Protein AF-A0A3P7L739-F1 (afdb_monomer_lite)

Sequence (231 aa):
MQDAFSRNSDFDLDIDDKRHQSLTSMSTCLLLKYFLQVPTDMKQISVFGCGAMGTNIANLLAENVARLDDYKKTILWFVRDEECFGERLIDVINGNRENPKYAPNVHLKDNIEANGDAAAVASASDVIFFVYATRHGLLMTETTETVPDQVIRLVSEEILRVTKSPCVVVSGGVNAKGLANGDFAEATIGCPNPERAEEAKLLLQVKYPTTSSHSATVTALSYFSTPVVGL

pLDDT: mean 74.1, std 24.88, range [26.53, 98.62]

Structure (mmCIF, N/CA/C/O backbone):
data_AF-A0A3P7L739-F1
#
_entry.id   AF-A0A3P7L739-F1
#
loop_
_atom_site.group_PDB
_atom_site.id
_atom_site.type_symbol
_atom_site.label_atom_id
_atom_site.label_alt_id
_atom_site.label_comp_id
_atom_site.label_asym_id
_atom_site.label_entity_id
_atom_site.label_seq_id
_atom_site.pdbx_PDB_ins_code
_atom_site.Cartn_x
_atom_site.Cartn_y
_atom_site.Cartn_z
_atom_site.occupancy
_atom_site.B_iso_or_equiv
_atom_site.auth_seq_id
_atom_site.auth_comp_id
_atom_site.auth_asym_id
_atom_site.auth_atom_id
_atom_site.pdbx_PDB_model_num
ATOM 1 N N . MET A 1 1 ? -11.266 -81.520 -23.775 1.00 33.59 1 MET A N 1
ATOM 2 C CA . MET A 1 1 ? -11.335 -82.100 -22.420 1.00 33.59 1 MET A CA 1
ATOM 3 C C . MET A 1 1 ? -11.599 -80.911 -21.500 1.00 33.59 1 MET A C 1
ATOM 5 O O . MET A 1 1 ? -10.685 -80.122 -21.327 1.00 33.59 1 MET A O 1
ATOM 9 N N . GLN A 1 2 ? -12.873 -80.493 -21.405 1.00 27.20 2 GLN A N 1
ATOM 10 C CA . GLN A 1 2 ? -13.786 -80.799 -20.273 1.00 27.20 2 GLN A CA 1
ATOM 11 C C . GLN A 1 2 ? -13.283 -80.093 -18.999 1.00 27.20 2 GLN A C 1
ATOM 13 O O . GLN A 1 2 ? -12.127 -80.290 -18.656 1.00 27.20 2 GLN A O 1
ATOM 18 N N . ASP A 1 3 ? -13.980 -79.233 -18.257 1.00 28.59 3 ASP A N 1
ATOM 19 C CA . ASP A 1 3 ? -15.385 -78.827 -18.080 1.00 28.59 3 ASP A CA 1
ATOM 20 C C . ASP A 1 3 ? -15.324 -77.435 -17.382 1.00 28.59 3 ASP A C 1
ATOM 22 O O . ASP A 1 3 ? -14.366 -77.164 -16.663 1.00 28.59 3 ASP A O 1
ATOM 26 N N . ALA A 1 4 ? -16.151 -76.412 -17.619 1.00 30.89 4 ALA A N 1
ATOM 27 C CA . ALA A 1 4 ? -17.604 -76.296 -17.463 1.00 30.89 4 ALA A CA 1
ATOM 28 C C . ALA A 1 4 ? -18.125 -76.572 -16.034 1.00 30.89 4 ALA A C 1
ATOM 30 O O . ALA A 1 4 ? -18.540 -77.681 -15.752 1.00 30.89 4 ALA A O 1
ATOM 31 N N . PHE A 1 5 ? -18.198 -75.543 -15.176 1.00 29.17 5 PHE A N 1
ATOM 32 C CA . PHE A 1 5 ? -19.238 -75.372 -14.136 1.00 29.17 5 PHE A CA 1
ATOM 33 C C . PHE A 1 5 ? -19.365 -73.855 -13.848 1.00 29.17 5 PHE A C 1
ATOM 35 O O . PHE A 1 5 ? -18.473 -73.267 -13.254 1.00 29.17 5 PHE A O 1
ATOM 42 N N . SER A 1 6 ? -20.298 -73.142 -14.499 1.00 32.09 6 SER A N 1
ATOM 43 C CA . SER A 1 6 ? -21.680 -72.843 -14.042 1.00 32.09 6 SER A CA 1
ATOM 44 C C . SER A 1 6 ? -21.708 -71.769 -12.930 1.00 32.09 6 SER A C 1
ATOM 46 O O . SER A 1 6 ? -20.970 -71.922 -11.967 1.00 32.09 6 SER A O 1
ATOM 48 N N . ARG A 1 7 ? -22.525 -70.705 -12.905 1.00 32.00 7 ARG A N 1
ATOM 49 C CA . ARG A 1 7 ? -23.845 -70.352 -13.488 1.00 32.00 7 ARG A CA 1
ATOM 50 C C . ARG A 1 7 ? -23.902 -68.806 -13.541 1.00 32.00 7 ARG A C 1
ATOM 52 O O . ARG A 1 7 ? -23.380 -68.185 -12.623 1.00 32.00 7 ARG A O 1
ATOM 59 N N . ASN A 1 8 ? -24.306 -68.129 -14.618 1.00 30.91 8 ASN A N 1
ATOM 60 C CA . ASN A 1 8 ? -25.649 -67.939 -15.203 1.00 30.91 8 ASN A CA 1
ATOM 61 C C . ASN A 1 8 ? -26.732 -67.405 -14.252 1.00 30.91 8 ASN A C 1
ATOM 63 O O . ASN A 1 8 ? -27.186 -68.134 -13.373 1.00 30.91 8 ASN A O 1
ATOM 67 N N . SER A 1 9 ? -27.189 -66.181 -14.539 1.00 31.30 9 SER A N 1
ATOM 68 C CA . SER A 1 9 ? -28.581 -65.860 -14.921 1.00 31.30 9 SER A CA 1
ATOM 69 C C . SER A 1 9 ? -28.608 -64.391 -15.395 1.00 31.30 9 SER A C 1
ATOM 71 O O . SER A 1 9 ? -28.403 -63.485 -14.592 1.00 31.30 9 SER A O 1
ATOM 73 N N . ASP A 1 10 ? -28.523 -64.142 -16.700 1.00 32.34 10 ASP A N 1
ATOM 74 C CA . ASP A 1 10 ? -29.669 -63.938 -17.606 1.00 32.34 10 ASP A CA 1
ATOM 75 C C . ASP A 1 10 ? -30.476 -62.672 -17.282 1.00 32.34 10 ASP A C 1
ATOM 77 O O . ASP A 1 10 ? -31.212 -62.639 -16.301 1.00 32.34 10 ASP A O 1
ATOM 81 N N . PHE A 1 11 ? -30.384 -61.662 -18.151 1.00 29.75 11 PHE A N 1
ATOM 82 C CA . PHE A 1 11 ? -31.565 -61.156 -18.852 1.00 29.75 11 PHE A CA 1
ATOM 83 C C . PHE A 1 11 ? -31.135 -60.501 -20.170 1.00 29.75 11 PHE A C 1
ATOM 85 O O . PHE A 1 11 ? -30.259 -59.639 -20.211 1.00 29.75 11 PHE A O 1
ATOM 92 N N . ASP A 1 12 ? -31.738 -61.019 -21.228 1.00 31.47 12 ASP A N 1
ATOM 93 C CA . ASP A 1 12 ? -31.547 -60.697 -22.634 1.00 31.47 12 ASP A CA 1
ATOM 94 C C . ASP A 1 12 ? -32.344 -59.436 -23.029 1.00 31.47 12 ASP A C 1
ATOM 96 O O . ASP A 1 12 ? -33.140 -58.928 -22.235 1.00 31.47 12 ASP A O 1
ATOM 100 N N . LEU A 1 13 ? -32.205 -59.048 -24.301 1.00 26.53 13 LEU A N 1
ATOM 101 C CA . LEU A 1 13 ? -33.018 -58.108 -25.094 1.00 26.53 13 LEU A CA 1
ATOM 102 C C . LEU A 1 13 ? -32.411 -56.725 -25.390 1.00 26.53 13 LEU A C 1
ATOM 104 O O . LEU A 1 13 ? -32.597 -55.738 -24.684 1.00 26.53 13 LEU A O 1
ATOM 108 N N . ASP A 1 14 ? -31.706 -56.710 -26.519 1.00 30.86 14 ASP A N 1
ATOM 109 C CA . ASP A 1 14 ? -32.143 -56.079 -27.771 1.00 30.86 14 ASP A CA 1
ATOM 110 C C . ASP A 1 14 ? -32.449 -54.567 -27.851 1.00 30.86 14 ASP A C 1
ATOM 112 O O . ASP A 1 14 ? -33.330 -54.014 -27.199 1.00 30.86 14 ASP A O 1
ATOM 116 N N . ILE A 1 15 ? -31.812 -54.008 -28.888 1.00 32.66 15 ILE A N 1
ATOM 117 C CA . ILE A 1 15 ? -32.371 -53.088 -29.888 1.00 32.66 15 ILE A CA 1
ATOM 118 C C . ILE A 1 15 ? -32.283 -51.564 -29.633 1.00 32.66 15 ILE A C 1
ATOM 120 O O . ILE A 1 15 ? -32.955 -50.954 -28.808 1.00 32.66 15 ILE A O 1
ATOM 124 N N . ASP A 1 16 ? -31.450 -50.995 -30.509 1.00 35.44 16 ASP A N 1
ATOM 125 C CA . ASP A 1 16 ? -31.581 -49.756 -31.282 1.00 35.44 16 ASP A CA 1
ATOM 126 C C . ASP A 1 16 ? -31.231 -48.355 -30.742 1.00 35.44 16 ASP A C 1
ATOM 128 O O . ASP A 1 16 ? -31.783 -47.794 -29.799 1.00 35.44 16 ASP A O 1
ATOM 132 N N . ASP A 1 17 ? -30.327 -47.756 -31.530 1.00 44.62 17 ASP A N 1
ATOM 133 C CA . ASP A 1 17 ? -30.515 -46.461 -32.191 1.00 44.62 17 ASP A CA 1
ATOM 134 C C . ASP A 1 17 ? -30.535 -45.186 -31.337 1.00 44.62 17 ASP A C 1
ATOM 136 O O . ASP A 1 17 ? -31.461 -44.393 -31.441 1.00 44.62 17 ASP A O 1
ATOM 140 N N . LYS A 1 18 ? -29.488 -44.926 -30.524 1.00 36.31 18 LYS A N 1
ATOM 141 C CA . LYS A 1 18 ? -29.230 -43.581 -29.928 1.00 36.31 18 LYS A CA 1
ATOM 142 C C . LYS A 1 18 ? -27.756 -43.202 -29.670 1.00 36.31 18 LYS A C 1
ATOM 144 O O . LYS A 1 18 ? -27.480 -42.399 -28.781 1.00 36.31 18 LYS A O 1
ATOM 149 N N . ARG A 1 19 ? -26.763 -43.733 -30.400 1.00 37.47 19 ARG A N 1
ATOM 150 C CA . ARG A 1 19 ? -25.323 -43.470 -30.101 1.00 37.47 19 ARG A CA 1
ATOM 151 C C . ARG A 1 19 ? -24.543 -42.639 -31.128 1.00 37.47 19 ARG A C 1
ATOM 153 O O . ARG A 1 19 ? -23.316 -42.692 -31.137 1.00 37.47 19 ARG A O 1
ATOM 160 N N . HIS A 1 20 ? -25.206 -41.842 -31.965 1.00 42.81 20 HIS A N 1
ATOM 161 C CA . HIS A 1 20 ? -24.511 -40.946 -32.911 1.00 42.81 20 HIS A CA 1
ATOM 162 C C . HIS A 1 20 ? -24.779 -39.443 -32.733 1.00 42.81 20 HIS A C 1
ATOM 164 O O . HIS A 1 20 ? -24.317 -38.647 -33.542 1.00 42.81 20 HIS A O 1
ATOM 170 N N . GLN A 1 21 ? -25.417 -39.021 -31.633 1.00 44.03 21 GLN A N 1
ATOM 171 C CA . GLN A 1 21 ? -25.595 -37.592 -31.311 1.00 44.03 21 GLN A CA 1
ATOM 172 C C . GLN A 1 21 ? -24.917 -37.110 -30.013 1.00 44.03 21 GLN A C 1
ATOM 174 O O . GLN A 1 21 ? -24.981 -35.923 -29.714 1.00 44.03 21 GLN A O 1
ATOM 179 N N . SER A 1 22 ? -24.211 -37.963 -29.257 1.00 44.09 22 SER A N 1
ATOM 180 C CA . SER A 1 22 ? -23.574 -37.552 -27.985 1.00 44.09 22 SER A CA 1
ATOM 181 C C . SER A 1 22 ? -22.052 -37.353 -28.035 1.00 44.09 22 SER A C 1
ATOM 183 O O . SER A 1 22 ? -21.479 -36.809 -27.091 1.00 44.09 22 SER A O 1
ATOM 185 N N . LEU A 1 23 ? -21.377 -37.733 -29.125 1.00 42.38 23 LEU A N 1
ATOM 186 C CA . LEU A 1 23 ? -19.910 -37.655 -29.211 1.00 42.38 23 LEU A CA 1
ATOM 187 C C . LEU A 1 23 ? -19.388 -36.265 -29.611 1.00 42.38 23 LEU A C 1
ATOM 189 O O . LEU A 1 23 ? -18.308 -35.877 -29.176 1.00 42.38 23 LEU A O 1
ATOM 193 N N . THR A 1 24 ? -20.159 -35.461 -30.348 1.00 40.16 24 THR A N 1
ATOM 194 C CA . THR A 1 24 ? -19.743 -34.095 -30.720 1.00 40.16 24 THR A CA 1
ATOM 195 C C . THR A 1 24 ? -19.827 -33.115 -29.550 1.00 40.16 24 THR A C 1
ATOM 197 O O . THR A 1 24 ? -18.945 -32.269 -29.418 1.00 40.16 24 THR A O 1
ATOM 200 N N . SER A 1 25 ? -20.825 -33.263 -28.669 1.00 49.19 25 SER A N 1
ATOM 201 C CA . SER A 1 25 ? -21.018 -32.418 -27.478 1.00 49.19 25 SER A CA 1
ATOM 202 C C . SER A 1 25 ? -19.950 -32.665 -26.406 1.00 49.19 25 SER A C 1
ATOM 204 O O . SER A 1 25 ? -19.405 -31.718 -25.840 1.00 49.19 25 SER A O 1
ATOM 206 N N . MET A 1 26 ? -19.578 -33.928 -26.178 1.00 48.78 26 MET A N 1
ATOM 207 C CA . MET A 1 26 ? -18.527 -34.282 -25.220 1.00 48.78 26 MET A CA 1
ATOM 208 C C . MET A 1 26 ? -17.138 -33.827 -25.685 1.00 48.78 26 MET A C 1
ATOM 210 O O . MET A 1 26 ? -16.377 -33.314 -24.870 1.00 48.78 26 MET A O 1
ATOM 214 N N . SER A 1 27 ? -16.816 -33.936 -26.981 1.00 46.62 27 SER A N 1
ATOM 215 C CA . SER A 1 27 ? -15.523 -33.488 -27.522 1.00 46.62 27 SER A CA 1
ATOM 216 C C . SER A 1 27 ? -15.361 -31.965 -27.526 1.00 46.62 27 SER A C 1
ATOM 218 O O . SER A 1 27 ? -14.278 -31.481 -27.203 1.00 46.62 27 SER A O 1
ATOM 220 N N . THR A 1 28 ? -16.418 -31.192 -27.814 1.00 44.34 28 THR A N 1
ATOM 221 C CA . THR A 1 28 ? -16.365 -29.720 -27.678 1.00 44.34 28 THR A CA 1
ATOM 222 C C . THR A 1 28 ? -16.315 -29.278 -26.216 1.00 44.34 28 THR A C 1
ATOM 224 O O . THR A 1 28 ? -15.583 -28.345 -25.896 1.00 44.34 28 THR A O 1
ATOM 227 N N . CYS A 1 29 ? -17.013 -29.969 -25.308 1.00 46.47 29 CYS A N 1
ATOM 228 C CA . CYS A 1 29 ? -16.960 -29.674 -23.873 1.00 46.47 29 CYS A CA 1
ATOM 229 C C . CYS A 1 29 ? -15.590 -30.018 -23.251 1.00 46.47 29 CYS A C 1
ATOM 231 O O . CYS A 1 29 ? -15.087 -29.261 -22.420 1.00 46.47 29 CYS A O 1
ATOM 233 N N . LEU A 1 30 ? -14.938 -31.105 -23.692 1.00 50.91 30 LEU A N 1
ATOM 234 C CA . LEU A 1 30 ? -13.565 -31.430 -23.284 1.00 50.91 30 LEU A CA 1
ATOM 235 C C . LEU A 1 30 ? -12.553 -30.397 -23.806 1.00 50.91 30 LEU A C 1
ATOM 237 O O . LEU A 1 30 ? -11.679 -29.976 -23.052 1.00 50.91 30 LEU A O 1
ATOM 241 N N . LEU A 1 31 ? -12.689 -29.958 -25.062 1.00 48.94 31 LEU A N 1
ATOM 242 C CA . LEU A 1 31 ? -11.825 -28.929 -25.657 1.00 48.94 31 LEU A CA 1
ATOM 243 C C . LEU A 1 31 ? -11.976 -27.563 -24.965 1.00 48.94 31 LEU A C 1
ATOM 245 O O . LEU A 1 31 ? -10.970 -26.893 -24.742 1.00 48.94 31 LEU A O 1
ATOM 249 N N . LEU A 1 32 ? -13.190 -27.177 -24.546 1.00 46.75 32 LEU A N 1
ATOM 250 C CA . LEU A 1 32 ? -13.402 -25.961 -23.747 1.00 46.75 32 LEU A CA 1
ATOM 251 C C . LEU A 1 32 ? -12.794 -26.060 -22.339 1.00 46.75 32 LEU A C 1
ATOM 253 O O . LEU A 1 32 ? -12.257 -25.076 -21.839 1.00 46.75 32 LEU A O 1
ATOM 257 N N . LYS A 1 33 ? -12.839 -27.241 -21.705 1.00 42.91 33 LYS A N 1
ATOM 258 C CA . LYS A 1 33 ? -12.227 -27.463 -20.382 1.00 42.91 33 LYS A CA 1
ATOM 259 C C . LYS A 1 33 ? -10.703 -27.336 -20.401 1.00 42.91 33 LYS A C 1
ATOM 261 O O . LYS A 1 33 ? -10.137 -26.842 -19.433 1.00 42.91 33 LYS A O 1
ATOM 266 N N . TYR A 1 34 ? -10.047 -27.757 -21.485 1.00 40.28 34 TYR A N 1
ATOM 267 C CA . TYR A 1 34 ? -8.586 -27.676 -21.616 1.00 40.28 34 TYR A CA 1
ATOM 268 C C . TYR A 1 34 ? -8.070 -26.259 -21.915 1.00 40.28 34 TYR A C 1
ATOM 270 O O . TYR A 1 34 ? -6.936 -25.950 -21.565 1.00 40.28 34 TYR A O 1
ATOM 278 N N . PHE A 1 35 ? -8.890 -25.381 -22.504 1.00 45.84 35 PHE A N 1
ATOM 279 C CA . PHE A 1 35 ? -8.521 -23.983 -22.782 1.00 45.84 35 PHE A CA 1
ATOM 280 C C . PHE A 1 35 ? -8.829 -23.002 -21.636 1.00 45.84 35 PHE A C 1
ATOM 282 O O . PHE A 1 35 ? -8.492 -21.826 -21.738 1.00 45.84 35 PHE A O 1
ATOM 289 N N . LEU A 1 36 ? -9.435 -23.470 -20.540 1.00 45.97 36 LEU A N 1
ATOM 290 C CA . LEU A 1 36 ? -9.806 -22.656 -19.377 1.00 45.97 36 LEU A CA 1
ATOM 291 C C . LEU A 1 36 ? -9.231 -23.214 -18.068 1.00 45.97 36 LEU A C 1
ATOM 293 O O . LEU A 1 36 ? -9.879 -23.142 -17.025 1.00 45.97 36 LEU A O 1
ATOM 297 N N . GLN A 1 37 ? -8.000 -23.729 -18.074 1.00 46.25 37 GLN A N 1
ATOM 298 C CA . GLN A 1 37 ? -7.214 -23.726 -16.835 1.00 46.25 37 GLN A CA 1
ATOM 299 C C . GLN A 1 37 ? -6.752 -22.290 -16.565 1.00 46.25 37 GLN A C 1
ATOM 301 O O . GLN A 1 37 ? -5.584 -21.943 -16.710 1.00 46.25 37 GLN A O 1
ATOM 306 N N . VAL A 1 38 ? -7.724 -21.439 -16.227 1.00 52.62 38 VAL A N 1
ATOM 307 C CA . VAL A 1 38 ? -7.479 -20.145 -15.596 1.00 52.62 38 VAL A CA 1
ATOM 308 C C . VAL A 1 38 ? -6.718 -20.455 -14.303 1.00 52.62 38 VAL A C 1
ATOM 310 O O . VAL A 1 38 ? -7.141 -21.372 -13.591 1.00 52.62 38 VAL A O 1
ATOM 313 N N . PRO A 1 39 ? -5.595 -19.778 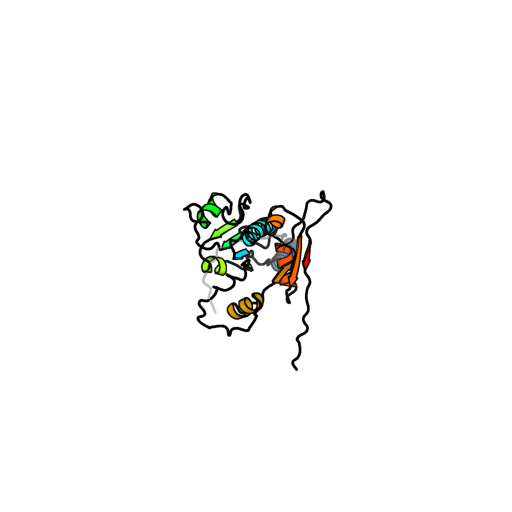-14.003 1.00 51.97 39 PRO A N 1
ATOM 314 C CA . PRO A 1 39 ? -4.926 -19.919 -12.716 1.00 51.97 39 PRO A CA 1
ATOM 315 C C . PRO A 1 39 ? -5.969 -19.780 -11.603 1.00 51.97 39 PRO A C 1
ATOM 317 O O . PRO A 1 39 ? -6.650 -18.764 -11.509 1.00 51.97 39 PRO A O 1
ATOM 320 N N . THR A 1 40 ? -6.169 -20.842 -10.827 1.00 56.53 40 THR A N 1
ATOM 321 C CA . THR A 1 40 ? -7.284 -20.951 -9.872 1.00 56.53 40 THR A CA 1
ATOM 322 C C . THR A 1 40 ? -7.092 -20.110 -8.614 1.00 56.53 40 THR A C 1
ATOM 324 O O . THR A 1 40 ? -8.050 -19.917 -7.869 1.00 56.53 40 THR A O 1
ATOM 327 N N . ASP A 1 41 ? -5.887 -19.585 -8.392 1.00 81.62 41 ASP A N 1
ATOM 328 C CA . ASP A 1 41 ? -5.567 -18.784 -7.219 1.00 81.62 41 ASP A CA 1
ATOM 329 C C . ASP A 1 41 ? -5.481 -17.303 -7.594 1.00 81.62 41 ASP A C 1
ATOM 331 O O . ASP A 1 41 ? -4.574 -16.858 -8.298 1.00 81.62 41 ASP A O 1
ATOM 335 N N . MET A 1 42 ? -6.463 -16.538 -7.115 1.00 93.31 42 MET A N 1
ATOM 336 C CA . MET A 1 42 ? -6.465 -15.080 -7.196 1.00 93.31 42 MET A CA 1
ATOM 337 C C . MET A 1 42 ? -5.263 -14.505 -6.439 1.00 93.31 42 MET A C 1
ATOM 339 O O . MET A 1 42 ? -5.026 -14.876 -5.284 1.00 93.31 42 MET A O 1
ATOM 343 N N . LYS A 1 43 ? -4.576 -13.530 -7.040 1.00 96.50 43 LYS A N 1
ATOM 344 C CA . LYS A 1 43 ? -3.413 -12.876 -6.431 1.00 96.50 43 LYS A CA 1
ATOM 345 C C . LYS A 1 43 ? -3.811 -12.033 -5.219 1.00 96.50 43 LYS A C 1
ATOM 347 O O . LYS A 1 43 ? -4.743 -11.229 -5.284 1.00 96.50 43 LYS A O 1
ATOM 352 N N . GLN A 1 44 ? -3.083 -12.173 -4.120 1.00 97.81 44 GLN A N 1
ATOM 353 C CA . GLN A 1 44 ? -3.202 -11.343 -2.928 1.00 97.81 44 GLN A CA 1
ATOM 354 C C . GLN A 1 44 ? -2.294 -10.114 -3.033 1.00 97.81 44 GLN A C 1
ATOM 356 O O . GLN A 1 44 ? -1.079 -10.230 -3.206 1.00 97.81 44 GLN A O 1
ATOM 361 N N . ILE A 1 45 ? -2.882 -8.931 -2.860 1.00 98.25 45 ILE A N 1
ATOM 362 C CA . ILE A 1 45 ? -2.149 -7.663 -2.794 1.00 98.25 45 ILE A CA 1
ATOM 363 C C . ILE A 1 45 ? -1.931 -7.267 -1.336 1.00 98.25 45 ILE A C 1
ATOM 365 O O . ILE A 1 45 ? -2.849 -7.391 -0.515 1.00 98.25 45 ILE A O 1
ATOM 369 N N . SER A 1 46 ? -0.753 -6.725 -1.031 1.00 98.38 46 SER A N 1
ATOM 370 C CA . SER A 1 46 ? -0.520 -6.027 0.227 1.00 98.38 46 SER A CA 1
ATOM 371 C C . SER A 1 46 ? 0.212 -4.701 0.093 1.00 98.38 46 SER A C 1
ATOM 373 O O . SER A 1 46 ? 0.894 -4.418 -0.894 1.00 98.38 46 SER A O 1
ATOM 375 N N . VAL A 1 47 ? 0.061 -3.874 1.126 1.00 98.12 47 VAL A N 1
ATOM 376 C CA . VAL A 1 47 ? 0.743 -2.589 1.274 1.00 98.12 47 VAL A CA 1
ATOM 377 C C . VAL A 1 47 ? 1.591 -2.614 2.534 1.00 98.12 47 VAL A C 1
ATOM 379 O O . VAL A 1 47 ? 1.124 -2.984 3.607 1.00 98.12 47 VAL A O 1
ATOM 382 N N . PHE A 1 48 ? 2.841 -2.185 2.408 1.00 95.19 48 PHE A N 1
ATOM 383 C CA . PHE A 1 48 ? 3.786 -2.026 3.503 1.00 95.19 48 PHE A CA 1
ATOM 384 C C . PHE A 1 48 ? 4.116 -0.546 3.649 1.00 95.19 48 PHE A C 1
ATOM 386 O O . PHE A 1 48 ? 4.815 0.030 2.816 1.00 95.19 48 PHE A O 1
ATOM 393 N N . GLY A 1 49 ? 3.605 0.069 4.713 1.00 91.38 49 GLY A N 1
ATOM 394 C CA . GLY A 1 49 ? 3.757 1.496 4.980 1.00 91.38 49 GLY A CA 1
ATOM 395 C C . GLY A 1 49 ? 2.434 2.125 5.399 1.00 91.38 49 GLY A C 1
ATOM 396 O O . GLY A 1 49 ? 1.465 2.117 4.648 1.00 91.38 49 GLY A O 1
ATOM 397 N N . CYS A 1 50 ? 2.396 2.697 6.602 1.00 93.25 50 CYS A N 1
ATOM 398 C CA . CYS A 1 50 ? 1.176 3.225 7.224 1.00 93.25 50 CYS A CA 1
ATOM 399 C C . CYS A 1 50 ? 1.090 4.760 7.259 1.00 93.25 50 CYS A C 1
ATOM 401 O O . CYS A 1 50 ? 0.234 5.321 7.936 1.00 93.25 50 CYS A O 1
ATOM 403 N N . GLY A 1 51 ? 1.979 5.453 6.538 1.00 94.38 51 GLY A N 1
ATOM 404 C CA . GLY A 1 51 ? 1.941 6.911 6.408 1.00 94.38 51 GLY A CA 1
ATOM 405 C C . GLY A 1 51 ? 0.809 7.404 5.497 1.00 94.38 51 GLY A C 1
ATOM 406 O O . GLY A 1 51 ? 0.026 6.617 4.962 1.00 94.38 51 GLY A O 1
ATOM 407 N N . ALA A 1 52 ? 0.766 8.717 5.255 1.00 94.56 52 ALA A N 1
ATOM 408 C CA . ALA A 1 52 ? -0.266 9.344 4.425 1.00 94.56 52 ALA A CA 1
ATOM 409 C C . ALA A 1 52 ? -0.329 8.732 3.012 1.00 94.56 52 ALA A C 1
ATOM 411 O O . ALA A 1 52 ? -1.401 8.393 2.522 1.00 94.56 52 ALA A O 1
ATOM 412 N N . MET A 1 53 ? 0.828 8.536 2.364 1.00 94.31 53 MET A N 1
ATOM 413 C CA . MET A 1 53 ? 0.891 7.898 1.041 1.00 94.31 53 MET A CA 1
ATOM 414 C C . MET A 1 53 ? 0.454 6.432 1.085 1.00 94.31 53 MET A C 1
ATOM 416 O O . MET A 1 53 ? -0.361 6.033 0.265 1.00 94.31 53 MET A O 1
ATOM 420 N N . GLY A 1 54 ? 0.954 5.643 2.042 1.00 95.44 54 GLY A N 1
ATOM 421 C CA . GLY A 1 54 ? 0.599 4.224 2.157 1.00 95.44 54 GLY A CA 1
ATOM 422 C C . GLY A 1 54 ? -0.896 4.009 2.393 1.00 95.44 54 GLY A C 1
ATOM 423 O O . GLY A 1 54 ? -1.495 3.150 1.757 1.00 95.44 54 GLY A O 1
ATOM 424 N N . THR A 1 55 ? -1.517 4.876 3.197 1.00 96.94 55 THR A N 1
ATOM 425 C CA . THR A 1 55 ? -2.971 4.884 3.413 1.00 96.94 55 THR A CA 1
ATOM 426 C C . THR A 1 55 ? -3.739 5.112 2.111 1.00 96.94 55 THR A C 1
ATOM 428 O O . THR A 1 55 ? -4.632 4.343 1.765 1.00 96.94 55 THR A O 1
ATOM 431 N N . ASN A 1 56 ? -3.368 6.147 1.352 1.00 95.31 56 ASN A N 1
ATOM 432 C CA . ASN A 1 56 ? -4.056 6.473 0.103 1.00 95.31 56 ASN A CA 1
ATOM 433 C C . ASN A 1 56 ? -3.810 5.431 -0.997 1.00 95.31 56 ASN A C 1
ATOM 435 O O . ASN A 1 56 ? -4.715 5.144 -1.773 1.00 95.31 56 ASN A O 1
ATOM 439 N N . ILE A 1 57 ? -2.622 4.820 -1.040 1.00 96.00 57 ILE A N 1
ATOM 440 C CA . ILE A 1 57 ? -2.326 3.709 -1.952 1.00 96.00 57 ILE A CA 1
ATOM 441 C C . ILE A 1 57 ? -3.141 2.466 -1.588 1.00 96.00 57 ILE A C 1
ATOM 443 O O . ILE A 1 57 ? -3.702 1.851 -2.488 1.00 96.00 57 ILE A O 1
ATOM 447 N N . ALA A 1 58 ? -3.275 2.118 -0.303 1.00 97.81 58 ALA A N 1
ATOM 448 C CA . ALA A 1 58 ? -4.147 1.020 0.117 1.00 97.81 58 ALA A CA 1
ATOM 449 C C . ALA A 1 58 ? -5.597 1.256 -0.332 1.00 97.81 58 ALA A C 1
ATOM 451 O O . ALA A 1 58 ? -6.218 0.353 -0.887 1.00 97.81 58 ALA A O 1
ATOM 452 N N . ASN A 1 59 ? -6.096 2.486 -0.188 1.00 95.75 59 ASN A N 1
ATOM 453 C CA . ASN A 1 59 ? -7.427 2.881 -0.652 1.00 95.75 59 ASN A CA 1
ATOM 454 C C . ASN A 1 59 ? -7.606 2.779 -2.170 1.00 95.75 59 ASN A C 1
ATOM 456 O O . ASN A 1 59 ? -8.597 2.224 -2.644 1.00 95.75 59 ASN A O 1
ATOM 460 N N . LEU A 1 60 ? -6.636 3.287 -2.930 1.00 94.75 60 LEU A N 1
ATOM 461 C CA . LEU A 1 60 ? -6.628 3.203 -4.387 1.00 94.75 60 LEU A CA 1
ATOM 462 C C . LEU A 1 60 ? -6.615 1.746 -4.866 1.00 94.75 60 LEU A C 1
ATOM 464 O O . LEU A 1 60 ? -7.398 1.365 -5.736 1.00 94.75 60 LEU A O 1
ATOM 468 N N . LEU A 1 61 ? -5.739 0.925 -4.285 1.00 96.81 61 LEU A N 1
ATOM 469 C CA . LEU A 1 61 ? -5.643 -0.492 -4.619 1.00 96.81 61 LEU A CA 1
ATOM 470 C C . LEU A 1 61 ? -6.946 -1.210 -4.288 1.00 96.81 61 LEU A C 1
ATOM 472 O O . LEU A 1 61 ? -7.437 -1.953 -5.127 1.00 96.81 61 LEU A O 1
ATOM 476 N N . ALA A 1 62 ? -7.538 -0.940 -3.124 1.00 97.31 62 ALA A N 1
ATOM 477 C CA . ALA A 1 62 ? -8.810 -1.514 -2.703 1.00 97.31 62 ALA A CA 1
ATOM 478 C C . ALA A 1 62 ? -9.945 -1.200 -3.690 1.00 97.31 62 ALA A C 1
ATOM 480 O O . ALA A 1 62 ? -10.731 -2.085 -4.036 1.00 97.31 62 ALA A O 1
ATOM 481 N N . GLU A 1 63 ? -9.999 0.031 -4.199 1.00 94.44 63 GLU A N 1
ATOM 482 C CA . GLU A 1 63 ? -10.947 0.424 -5.241 1.00 94.44 63 GLU A CA 1
ATOM 483 C C . GLU A 1 63 ? -10.689 -0.298 -6.569 1.00 94.44 63 GLU A C 1
ATOM 485 O O . GLU A 1 63 ? -11.619 -0.778 -7.219 1.00 94.44 63 GLU A O 1
ATOM 490 N N . ASN A 1 64 ? -9.424 -0.420 -6.968 1.00 94.00 64 ASN A N 1
ATOM 491 C CA . ASN A 1 64 ? -9.063 -1.057 -8.226 1.00 94.00 64 ASN A CA 1
ATOM 492 C C . ASN A 1 64 ? -9.244 -2.579 -8.202 1.00 94.00 64 ASN A C 1
ATOM 494 O O . ASN A 1 64 ? -9.807 -3.118 -9.150 1.00 94.00 64 ASN A O 1
ATOM 498 N N . VAL A 1 65 ? -8.852 -3.291 -7.143 1.00 96.06 65 VAL A N 1
ATOM 499 C CA . VAL A 1 65 ? -9.022 -4.757 -7.081 1.00 96.06 65 VAL A CA 1
ATOM 500 C C . VAL A 1 65 ? -10.490 -5.169 -7.001 1.00 96.06 65 VAL A C 1
ATOM 502 O O . VAL A 1 65 ? -10.850 -6.244 -7.482 1.00 96.06 65 VAL A O 1
ATOM 505 N N . ALA A 1 66 ? -11.372 -4.299 -6.487 1.00 94.94 66 ALA A N 1
ATOM 506 C CA . ALA A 1 66 ? -12.814 -4.548 -6.464 1.00 94.94 66 ALA A CA 1
ATOM 507 C C . ALA A 1 66 ? -13.353 -4.918 -7.861 1.00 94.94 66 ALA A C 1
ATOM 509 O O . ALA A 1 66 ? -14.182 -5.819 -7.992 1.00 94.94 66 ALA A O 1
ATOM 510 N N . ARG A 1 67 ? -12.794 -4.306 -8.914 1.00 92.31 67 ARG A N 1
ATOM 511 C CA . ARG A 1 67 ? -13.183 -4.470 -10.325 1.00 92.31 67 ARG A CA 1
ATOM 512 C C . ARG A 1 67 ? -12.272 -5.394 -11.154 1.00 92.31 67 ARG A C 1
ATOM 514 O O . ARG A 1 67 ? -12.412 -5.407 -12.373 1.00 92.31 67 ARG A O 1
ATOM 521 N N . LEU A 1 68 ? -11.324 -6.109 -10.541 1.00 93.06 68 LEU A N 1
ATOM 522 C CA . LEU A 1 68 ? -10.398 -7.019 -11.237 1.00 93.06 68 LEU A CA 1
ATOM 523 C C . LEU A 1 68 ? -10.597 -8.463 -10.772 1.00 93.06 68 LEU A C 1
ATOM 525 O O . LEU A 1 68 ? -10.572 -8.714 -9.570 1.00 93.06 68 LEU A O 1
ATOM 529 N N . ASP A 1 69 ? -10.779 -9.403 -11.695 1.00 93.00 69 ASP A N 1
ATOM 530 C CA . ASP A 1 69 ? -11.153 -10.786 -11.356 1.00 93.00 69 ASP A CA 1
ATOM 531 C C . ASP A 1 69 ? -9.963 -11.672 -10.959 1.00 93.00 69 ASP A C 1
ATOM 533 O O . ASP A 1 69 ? -10.131 -12.618 -10.196 1.00 93.00 69 ASP A O 1
ATOM 537 N N . ASP A 1 70 ? -8.750 -11.309 -11.379 1.00 94.38 70 ASP A N 1
ATOM 538 C CA . ASP A 1 70 ? -7.527 -12.076 -11.093 1.00 94.38 70 ASP A CA 1
ATOM 539 C C . ASP A 1 70 ? -6.953 -11.825 -9.682 1.00 94.38 70 ASP A C 1
ATOM 541 O O . ASP A 1 70 ? -5.894 -12.351 -9.332 1.00 94.38 70 ASP A O 1
ATOM 545 N N . TYR A 1 71 ? -7.628 -11.009 -8.861 1.00 96.94 71 TYR A N 1
ATOM 546 C CA . TYR A 1 71 ? -7.139 -10.561 -7.555 1.00 96.94 71 TYR A CA 1
ATOM 547 C C . TYR A 1 71 ? -8.144 -10.813 -6.442 1.00 96.94 71 TYR A C 1
ATOM 549 O O . TYR A 1 71 ? -9.355 -10.618 -6.591 1.00 96.94 71 TYR A O 1
ATOM 557 N N . LYS A 1 72 ? -7.615 -11.161 -5.267 1.00 97.69 72 LYS A N 1
ATOM 558 C CA . LYS A 1 72 ? -8.398 -11.152 -4.037 1.00 97.69 72 LYS A CA 1
ATOM 559 C C . LYS A 1 72 ? -8.858 -9.725 -3.775 1.00 97.69 72 LYS A C 1
ATOM 561 O O . LYS A 1 72 ? -8.104 -8.766 -3.928 1.00 97.69 72 LYS A O 1
ATOM 566 N N . LYS A 1 73 ? -10.122 -9.590 -3.377 1.00 97.25 73 LYS A N 1
ATOM 567 C CA . LYS A 1 73 ? -10.740 -8.276 -3.172 1.00 97.25 73 LYS A CA 1
ATOM 568 C C . LYS A 1 73 ? -10.213 -7.584 -1.919 1.00 97.25 73 LYS A C 1
ATOM 570 O O . LYS A 1 73 ? -10.242 -6.363 -1.871 1.00 97.25 73 LYS A O 1
ATOM 575 N N . THR A 1 74 ? -9.721 -8.334 -0.936 1.00 98.31 74 THR A N 1
ATOM 576 C CA . THR A 1 74 ? -9.127 -7.782 0.287 1.00 98.31 74 THR A CA 1
ATOM 577 C C . THR A 1 74 ? -7.708 -7.285 0.031 1.00 98.31 74 THR A C 1
ATOM 579 O O . THR A 1 74 ? -6.893 -8.017 -0.525 1.00 98.31 74 THR A O 1
ATOM 582 N N . ILE A 1 75 ? -7.390 -6.079 0.492 1.00 98.62 75 ILE A N 1
ATOM 583 C CA . ILE A 1 75 ? -6.027 -5.556 0.597 1.00 98.62 75 ILE A CA 1
ATOM 584 C C . ILE A 1 75 ? -5.510 -5.822 2.007 1.00 98.62 75 ILE A C 1
ATOM 586 O O . ILE A 1 75 ? -6.081 -5.322 2.977 1.00 98.62 75 ILE A O 1
ATOM 590 N N . LEU A 1 76 ? -4.406 -6.562 2.117 1.00 98.62 76 LEU A N 1
ATOM 591 C CA . LEU A 1 76 ? -3.700 -6.708 3.388 1.00 98.62 76 LEU A CA 1
ATOM 592 C C . LEU A 1 76 ? -2.786 -5.501 3.595 1.00 98.62 76 LEU A C 1
ATOM 594 O O . LEU A 1 76 ? -1.976 -5.165 2.734 1.00 98.62 76 LEU A O 1
ATOM 598 N N . TRP A 1 77 ? -2.884 -4.835 4.734 1.00 98.44 77 TRP A N 1
ATOM 599 C CA . TRP A 1 77 ? -2.106 -3.637 5.007 1.00 98.44 77 TRP A CA 1
ATOM 600 C C . TRP A 1 77 ? -1.259 -3.829 6.254 1.00 98.44 77 TRP A C 1
ATOM 602 O O . TRP A 1 77 ? -1.768 -3.854 7.372 1.00 98.44 77 TRP A O 1
ATOM 612 N N . PHE A 1 78 ? 0.056 -3.940 6.068 1.00 97.75 78 PHE A N 1
ATOM 613 C CA . PHE A 1 78 ? 0.976 -3.939 7.192 1.00 97.75 78 PHE A CA 1
ATOM 614 C C . PHE A 1 78 ? 1.075 -2.529 7.787 1.00 97.75 78 PHE A C 1
ATOM 616 O O . PHE A 1 78 ? 1.595 -1.591 7.163 1.00 97.75 78 PHE A O 1
ATOM 623 N N . VAL A 1 79 ? 0.583 -2.405 9.018 1.00 96.00 79 VAL A N 1
ATOM 624 C CA . VAL A 1 79 ? 0.611 -1.190 9.828 1.00 96.00 79 VAL A CA 1
ATOM 625 C C . VAL A 1 79 ? 1.508 -1.451 11.028 1.00 96.00 79 VAL A C 1
ATOM 627 O O . VAL A 1 79 ? 1.306 -2.410 11.766 1.00 96.00 79 VAL A O 1
ATOM 630 N N . ARG A 1 80 ? 2.515 -0.595 11.223 1.00 93.00 80 ARG A N 1
ATOM 631 C CA . ARG A 1 80 ? 3.412 -0.702 12.377 1.00 93.00 80 ARG A CA 1
ATOM 632 C C . ARG A 1 80 ? 2.596 -0.592 13.665 1.00 93.00 80 ARG A C 1
ATOM 634 O O . ARG A 1 80 ? 1.706 0.253 13.744 1.00 93.00 80 ARG A O 1
ATOM 641 N N . ASP A 1 81 ? 2.931 -1.412 14.658 1.00 91.50 81 ASP A N 1
ATOM 642 C CA . ASP A 1 81 ? 2.315 -1.330 15.979 1.00 91.50 81 ASP A CA 1
ATOM 643 C C . ASP A 1 81 ? 2.686 0.014 16.621 1.00 91.50 81 ASP A C 1
ATOM 645 O O . ASP A 1 81 ? 3.820 0.264 17.033 1.00 91.50 81 ASP A O 1
ATOM 649 N N . GLU A 1 82 ? 1.731 0.933 16.576 1.00 92.50 82 GLU A N 1
ATOM 650 C CA . GLU A 1 82 ? 1.845 2.302 17.047 1.00 92.50 82 GLU A CA 1
ATOM 651 C C . GLU A 1 82 ? 0.553 2.690 17.749 1.00 92.50 82 GLU A C 1
ATOM 653 O O . GLU A 1 82 ? -0.517 2.179 17.425 1.00 92.50 82 GLU A O 1
ATOM 658 N N . GLU A 1 83 ? 0.634 3.663 18.649 1.00 92.94 83 GLU A N 1
ATOM 659 C CA . GLU A 1 83 ? -0.542 4.228 19.302 1.00 92.94 83 GLU A CA 1
ATOM 660 C C . GLU A 1 83 ? -0.976 5.553 18.655 1.00 92.94 83 GLU A C 1
ATOM 662 O O . GLU A 1 83 ? -0.165 6.338 18.131 1.00 92.94 83 GLU A O 1
ATOM 667 N N . CYS A 1 84 ? -2.283 5.804 18.710 1.00 90.50 84 CYS A N 1
ATOM 668 C CA . CYS A 1 84 ? -2.935 7.060 18.376 1.00 90.50 84 CYS A CA 1
ATOM 669 C C . CYS A 1 84 ? -4.056 7.307 19.393 1.00 90.50 84 CYS A C 1
ATOM 671 O O . CYS A 1 84 ? -4.929 6.466 19.567 1.00 90.50 84 CYS A O 1
ATOM 673 N N . PHE A 1 85 ? -4.007 8.441 20.097 1.00 90.38 85 PHE A N 1
ATOM 674 C CA . PHE A 1 85 ? -4.978 8.793 21.146 1.00 90.38 85 PHE A CA 1
ATOM 675 C C . PHE A 1 85 ? -5.154 7.736 22.260 1.00 90.38 85 PHE A C 1
ATOM 677 O O . PHE A 1 85 ? -6.216 7.649 22.861 1.00 90.38 85 PHE A O 1
ATOM 684 N N . GLY A 1 86 ? -4.101 6.969 22.572 1.00 93.75 86 GLY A N 1
ATOM 685 C CA . GLY A 1 86 ? -4.130 5.932 23.614 1.00 93.75 86 GLY A CA 1
ATOM 686 C C . GLY A 1 86 ? -4.714 4.589 23.165 1.00 93.75 86 GLY A C 1
ATOM 687 O O . GLY A 1 86 ? -4.822 3.678 23.979 1.00 93.75 86 GLY A O 1
ATOM 688 N N . GLU A 1 87 ? -5.057 4.450 21.884 1.00 95.31 87 GLU A N 1
ATOM 689 C CA . GLU A 1 87 ? -5.492 3.197 21.272 1.00 95.31 87 GLU A CA 1
ATOM 690 C C . GLU A 1 87 ? -4.480 2.740 20.217 1.00 95.31 87 GLU A C 1
ATOM 692 O O . GLU A 1 87 ? -3.770 3.551 19.608 1.00 95.31 87 GLU A O 1
ATOM 697 N N . ARG A 1 88 ? -4.404 1.429 19.975 1.00 96.94 88 ARG A N 1
ATOM 698 C CA . ARG A 1 88 ? -3.545 0.881 18.920 1.00 96.94 88 ARG A CA 1
ATOM 699 C C . ARG A 1 88 ? -4.070 1.325 17.563 1.00 96.94 88 ARG A C 1
ATOM 701 O O . ARG A 1 88 ? -5.236 1.127 17.233 1.00 96.94 88 ARG A O 1
ATOM 708 N N . LEU A 1 89 ? -3.184 1.875 16.740 1.00 96.81 89 LEU A N 1
ATOM 709 C CA . LEU A 1 89 ? -3.521 2.422 15.431 1.00 96.81 89 LEU A CA 1
ATOM 710 C C . LEU A 1 89 ? -4.179 1.375 14.522 1.00 96.81 89 LEU A C 1
ATOM 712 O O . LEU A 1 89 ? -5.084 1.715 13.770 1.00 96.81 89 LEU A O 1
ATOM 716 N N . ILE A 1 90 ? -3.757 0.111 14.610 1.00 97.75 90 ILE A N 1
ATOM 717 C CA . ILE A 1 90 ? -4.352 -1.009 13.864 1.00 97.75 90 ILE A CA 1
ATOM 718 C C . ILE A 1 90 ? -5.833 -1.186 14.224 1.00 97.75 90 ILE A C 1
ATOM 720 O O . ILE A 1 90 ? -6.674 -1.304 13.332 1.00 97.75 90 ILE A O 1
ATOM 724 N N . ASP A 1 91 ? -6.147 -1.168 15.519 1.00 97.44 91 ASP A N 1
ATOM 725 C CA . ASP A 1 91 ? -7.503 -1.383 16.026 1.00 97.44 91 ASP A CA 1
ATOM 726 C C . ASP A 1 91 ? -8.404 -0.199 15.636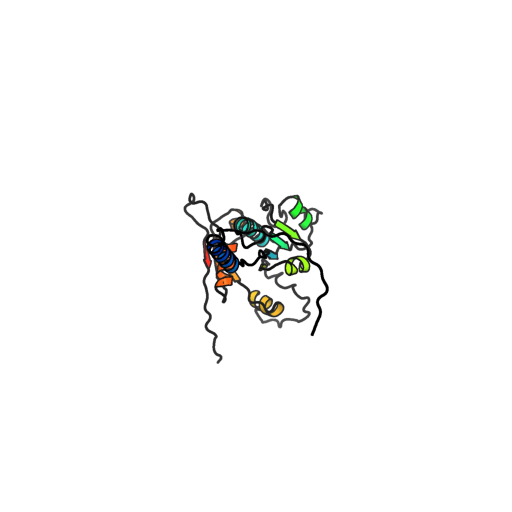 1.00 97.44 91 ASP A C 1
ATOM 728 O O . ASP A 1 91 ? -9.506 -0.396 15.123 1.00 97.44 91 ASP A O 1
ATOM 732 N N . VAL A 1 92 ? -7.880 1.028 15.741 1.00 96.94 92 VAL A N 1
ATOM 733 C CA . VAL A 1 92 ? -8.551 2.252 15.274 1.00 96.94 92 VAL A CA 1
ATOM 734 C C . VAL A 1 92 ? -8.814 2.213 13.766 1.00 96.94 92 VAL A C 1
ATOM 736 O O . VAL A 1 92 ? -9.919 2.531 13.331 1.00 96.94 92 VAL A O 1
ATOM 739 N N . ILE A 1 93 ? -7.834 1.798 12.956 1.00 97.88 93 ILE A N 1
ATOM 740 C CA . ILE A 1 93 ? -7.977 1.706 11.495 1.00 97.88 93 ILE A CA 1
ATOM 741 C C . ILE A 1 93 ? -9.055 0.697 11.107 1.00 97.88 93 ILE A C 1
ATOM 743 O O . ILE A 1 93 ? -9.923 1.011 10.289 1.00 97.88 93 ILE A O 1
ATOM 747 N N . ASN A 1 94 ? -9.016 -0.503 11.686 1.00 97.94 94 ASN A N 1
ATOM 748 C CA . ASN A 1 94 ? -9.976 -1.552 11.360 1.00 97.94 94 ASN A CA 1
ATOM 749 C C . ASN A 1 94 ? -11.388 -1.212 11.856 1.00 97.94 94 ASN A C 1
ATOM 751 O O . ASN A 1 94 ? -12.348 -1.480 11.135 1.00 97.94 94 ASN A O 1
ATOM 755 N N . GLY A 1 95 ? -11.510 -0.599 13.039 1.00 97.19 95 GLY A N 1
ATOM 756 C CA . GLY A 1 95 ? -12.791 -0.226 13.639 1.00 97.19 95 GLY A CA 1
ATOM 757 C C . GLY A 1 95 ? -13.440 0.996 12.990 1.00 97.19 95 GLY A C 1
ATOM 758 O O . GLY A 1 95 ? -14.601 0.940 12.590 1.00 97.19 95 GLY A O 1
ATOM 759 N N . ASN A 1 96 ? -12.691 2.091 12.840 1.00 96.00 96 ASN A N 1
ATOM 760 C CA . ASN A 1 96 ? -13.236 3.374 12.384 1.00 96.00 96 ASN A CA 1
ATOM 761 C C . ASN A 1 96 ? -13.151 3.565 10.867 1.00 96.00 96 ASN A C 1
ATOM 763 O O . ASN A 1 96 ? -13.702 4.533 10.345 1.00 96.00 96 ASN A O 1
ATOM 767 N N . ARG A 1 97 ? -12.455 2.668 10.154 1.00 97.56 97 ARG A N 1
ATOM 768 C CA . ARG A 1 97 ? -12.166 2.803 8.717 1.00 97.56 97 ARG A CA 1
ATOM 769 C C . ARG A 1 97 ? -11.475 4.133 8.400 1.00 97.56 97 ARG A C 1
ATOM 771 O O . ARG A 1 97 ? -11.799 4.794 7.418 1.00 97.56 97 ARG A O 1
ATOM 778 N N . GLU A 1 98 ? -10.514 4.525 9.231 1.00 97.00 98 GLU A N 1
ATOM 779 C CA . GLU A 1 98 ? -9.745 5.762 9.078 1.00 97.00 98 GLU A CA 1
ATOM 780 C C . GLU A 1 98 ? -8.345 5.604 9.684 1.00 97.00 98 GLU A C 1
ATOM 782 O O . GLU A 1 98 ? -8.174 4.947 10.706 1.00 97.00 98 GLU A O 1
ATOM 787 N N . ASN A 1 99 ? -7.338 6.251 9.091 1.00 97.38 99 ASN A N 1
ATOM 788 C CA . ASN A 1 99 ? -6.024 6.424 9.714 1.00 97.38 99 ASN A CA 1
ATOM 789 C C . ASN A 1 99 ? -5.895 7.852 10.274 1.00 97.38 99 ASN A C 1
ATOM 791 O O . ASN A 1 99 ? -5.355 8.729 9.590 1.00 97.38 99 ASN A O 1
ATOM 795 N N . PRO A 1 100 ? -6.341 8.112 11.515 1.00 96.38 100 PRO A N 1
ATOM 796 C CA . PRO A 1 100 ? -6.416 9.475 12.041 1.00 96.38 100 PRO A CA 1
ATOM 797 C C . PRO A 1 100 ? -5.038 10.106 12.277 1.00 96.38 100 PRO A C 1
ATOM 799 O O . PRO A 1 100 ? -4.909 11.328 12.323 1.00 96.38 100 PRO A O 1
ATOM 802 N N . LYS A 1 101 ? -3.985 9.289 12.406 1.00 96.00 101 LYS A N 1
ATOM 803 C CA . LYS A 1 101 ? -2.619 9.763 12.655 1.00 96.00 101 LYS A CA 1
ATOM 804 C C . LYS A 1 101 ? -1.960 10.328 11.402 1.00 96.00 101 LYS A C 1
ATOM 806 O O . LYS A 1 101 ? -1.243 11.323 11.480 1.00 96.00 101 LYS A O 1
ATOM 811 N N . TYR A 1 102 ? -2.171 9.677 10.258 1.00 95.75 102 TYR A N 1
ATOM 812 C CA . TYR A 1 102 ? -1.427 9.978 9.033 1.00 95.75 102 TYR A CA 1
ATOM 813 C C . TYR A 1 102 ? -2.291 10.443 7.861 1.00 95.75 102 TYR A C 1
ATOM 815 O O . TYR A 1 102 ? -1.756 11.059 6.941 1.00 95.75 102 TYR A O 1
ATOM 823 N N . ALA A 1 103 ? -3.594 10.174 7.874 1.00 95.44 103 ALA A N 1
ATOM 824 C CA . ALA A 1 103 ? -4.535 10.591 6.839 1.00 95.44 103 ALA A CA 1
ATOM 825 C C . ALA A 1 103 ? -5.915 10.911 7.456 1.00 95.44 103 ALA A C 1
ATOM 827 O O . ALA A 1 103 ? -6.895 10.225 7.160 1.00 95.44 103 ALA A O 1
ATOM 828 N N . PRO A 1 104 ? -6.003 11.931 8.332 1.00 95.19 104 PRO A N 1
ATOM 829 C CA . PRO A 1 104 ? -7.255 12.273 8.997 1.00 95.19 104 PRO A CA 1
ATOM 830 C C . PRO A 1 104 ? -8.326 12.695 7.986 1.00 95.19 104 PRO A C 1
ATOM 832 O O . PRO A 1 104 ? -8.037 13.427 7.033 1.00 95.19 104 PRO A O 1
ATOM 835 N N . ASN A 1 105 ? -9.570 12.294 8.243 1.00 93.62 105 ASN A N 1
ATOM 836 C CA . ASN A 1 105 ? -10.749 12.484 7.392 1.00 93.62 105 ASN A CA 1
ATOM 837 C C . ASN A 1 105 ? -10.715 11.723 6.051 1.00 93.62 105 ASN A C 1
ATOM 839 O O . ASN A 1 105 ? -11.533 11.999 5.171 1.00 93.62 105 ASN A O 1
ATOM 843 N N . VAL A 1 106 ? -9.787 10.778 5.867 1.00 93.12 106 VAL A N 1
ATOM 844 C CA . VAL A 1 106 ? -9.792 9.868 4.713 1.00 93.12 106 VAL A CA 1
ATOM 845 C C . VAL A 1 106 ? -10.494 8.575 5.107 1.00 93.12 106 VAL A C 1
ATOM 847 O O . VAL A 1 106 ? -9.959 7.777 5.876 1.00 93.12 106 VAL A O 1
ATOM 850 N N . HIS A 1 107 ? -11.681 8.355 4.545 1.00 95.69 107 HIS A N 1
ATOM 851 C CA . HIS A 1 107 ? -12.434 7.124 4.763 1.00 95.69 107 HIS A CA 1
ATOM 852 C C . HIS A 1 107 ? -11.833 5.955 3.971 1.00 95.69 107 HIS A C 1
ATOM 854 O O . HIS A 1 107 ? -11.570 6.075 2.770 1.00 95.69 107 HIS A O 1
ATOM 860 N N . LEU A 1 108 ? -11.625 4.823 4.639 1.00 97.81 108 LEU A N 1
ATOM 861 C CA . LEU A 1 108 ? -11.029 3.620 4.072 1.00 97.81 108 LEU A CA 1
ATOM 862 C C . LEU A 1 108 ? -12.086 2.690 3.479 1.00 97.81 108 LEU A C 1
ATOM 864 O O . LEU A 1 108 ? -13.070 2.368 4.138 1.00 97.81 108 LEU A O 1
ATOM 868 N N . LYS A 1 109 ? -11.846 2.188 2.263 1.00 97.56 109 LYS A N 1
ATOM 869 C CA . LYS A 1 109 ? -12.711 1.189 1.608 1.00 97.56 109 LYS A CA 1
ATOM 870 C C . LYS A 1 109 ? -12.801 -0.074 2.454 1.00 97.56 109 LYS A C 1
ATOM 872 O O . LYS A 1 109 ? -11.766 -0.525 2.926 1.00 97.56 109 LYS A O 1
ATOM 877 N N . ASP A 1 110 ? -13.981 -0.674 2.598 1.00 97.75 110 ASP A N 1
ATOM 878 C CA . ASP A 1 110 ? -14.261 -1.801 3.514 1.00 97.75 110 ASP A CA 1
ATOM 879 C C . ASP A 1 110 ? -13.378 -3.040 3.318 1.00 97.75 110 ASP A C 1
ATOM 881 O O . ASP A 1 110 ? -13.122 -3.790 4.254 1.00 97.75 110 ASP A O 1
ATOM 885 N N . ASN A 1 111 ? -12.852 -3.236 2.113 1.00 98.19 111 ASN A N 1
ATOM 886 C CA . ASN A 1 111 ? -11.989 -4.351 1.741 1.00 98.19 111 ASN A CA 1
AT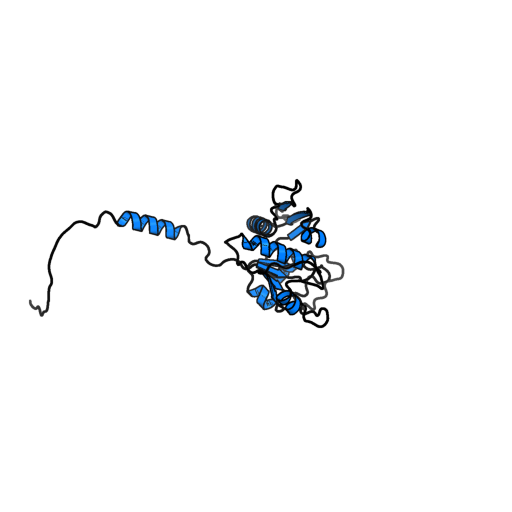OM 887 C C . ASN A 1 111 ? -10.501 -4.132 2.083 1.00 98.19 111 ASN A C 1
ATOM 889 O O . ASN A 1 111 ? -9.632 -4.690 1.418 1.00 98.19 111 ASN A O 1
ATOM 893 N N . ILE A 1 112 ? -10.191 -3.332 3.103 1.00 98.62 112 ILE A N 1
ATOM 894 C CA . ILE A 1 112 ? -8.827 -3.141 3.632 1.00 98.62 112 ILE A CA 1
ATOM 895 C C . ILE A 1 112 ? -8.737 -3.738 5.033 1.00 98.62 112 ILE A C 1
ATOM 897 O O . ILE A 1 112 ? -9.563 -3.411 5.888 1.00 98.62 112 ILE A O 1
ATOM 901 N N . GLU A 1 113 ? -7.708 -4.543 5.278 1.00 98.44 113 GLU A N 1
ATOM 902 C CA . GLU A 1 113 ? -7.441 -5.182 6.566 1.00 98.44 113 GLU A CA 1
ATOM 903 C C . GLU A 1 113 ? -6.058 -4.772 7.086 1.00 98.44 113 GLU A C 1
ATOM 905 O O . GLU A 1 113 ? -5.033 -5.141 6.511 1.00 98.44 113 GLU A O 1
ATOM 910 N N . ALA A 1 114 ? -6.023 -3.991 8.169 1.00 98.31 114 ALA A N 1
ATOM 911 C CA . ALA A 1 114 ? -4.777 -3.616 8.828 1.00 98.31 114 ALA A CA 1
ATOM 912 C C . ALA A 1 114 ? -4.275 -4.743 9.739 1.00 98.31 114 ALA A C 1
ATOM 914 O O . ALA A 1 114 ? -5.039 -5.299 10.528 1.00 98.31 114 ALA A O 1
ATOM 915 N N . ASN A 1 115 ? -2.980 -5.044 9.664 1.00 97.62 115 ASN A N 1
ATOM 916 C CA . ASN A 1 115 ? -2.339 -6.112 10.423 1.00 97.62 115 ASN A CA 1
ATOM 917 C C . ASN A 1 115 ? -0.944 -5.672 10.911 1.00 97.62 115 ASN A C 1
ATOM 919 O O . ASN A 1 115 ? -0.201 -5.014 10.181 1.00 97.62 115 ASN A O 1
ATOM 923 N N . GLY A 1 116 ? -0.607 -6.017 12.156 1.00 96.38 116 GLY A N 1
ATOM 924 C CA . GLY A 1 116 ? 0.668 -5.677 12.801 1.00 96.38 116 GLY A CA 1
ATOM 925 C C . GLY A 1 116 ? 1.795 -6.691 12.593 1.00 96.38 116 GLY A C 1
ATOM 926 O O . GLY A 1 116 ? 2.928 -6.421 12.983 1.00 96.38 116 GLY A O 1
ATOM 927 N N . ASP A 1 117 ? 1.516 -7.844 11.986 1.00 95.44 117 ASP A N 1
ATOM 928 C CA . ASP A 1 117 ? 2.499 -8.888 11.705 1.00 95.44 117 ASP A CA 1
ATOM 929 C C . ASP A 1 117 ? 2.991 -8.788 10.253 1.00 95.44 117 ASP A C 1
ATOM 931 O O . ASP A 1 117 ? 2.349 -9.245 9.303 1.00 95.44 117 ASP A O 1
ATOM 935 N N . ALA A 1 118 ? 4.170 -8.188 10.084 1.00 92.62 118 ALA A N 1
ATOM 936 C CA . ALA A 1 118 ? 4.817 -8.040 8.784 1.00 92.62 118 ALA A CA 1
ATOM 937 C C . ALA A 1 118 ? 5.076 -9.386 8.089 1.00 92.62 118 ALA A C 1
ATOM 939 O O . ALA A 1 118 ? 4.950 -9.474 6.868 1.00 92.62 118 ALA A O 1
ATOM 940 N N . ALA A 1 119 ? 5.453 -10.423 8.843 1.00 92.25 119 ALA A N 1
ATOM 941 C CA . ALA A 1 119 ? 5.803 -11.723 8.284 1.00 92.25 119 ALA A CA 1
ATOM 942 C C . ALA A 1 119 ? 4.551 -12.449 7.785 1.00 92.25 119 ALA A C 1
ATOM 944 O O . ALA A 1 119 ? 4.552 -12.964 6.666 1.00 92.25 119 ALA A O 1
ATOM 945 N N . ALA A 1 120 ? 3.466 -12.416 8.564 1.00 95.00 120 ALA A N 1
ATOM 946 C CA . ALA A 1 120 ? 2.182 -12.968 8.150 1.00 95.00 120 ALA A CA 1
ATOM 947 C C . ALA A 1 120 ? 1.669 -12.285 6.874 1.00 95.00 120 ALA A C 1
ATOM 949 O O . ALA A 1 120 ? 1.365 -12.971 5.895 1.00 95.00 120 ALA A O 1
ATOM 950 N N . VAL A 1 121 ? 1.661 -10.946 6.833 1.00 96.50 121 VAL A N 1
ATOM 951 C CA . VAL A 1 121 ? 1.216 -10.193 5.648 1.00 96.50 121 VAL A CA 1
ATOM 952 C C . VAL A 1 121 ? 2.091 -10.508 4.434 1.00 96.50 121 VAL A C 1
ATOM 954 O O . VAL A 1 121 ? 1.559 -10.793 3.362 1.00 96.50 121 VAL A O 1
ATOM 957 N N . ALA A 1 122 ? 3.420 -10.508 4.586 1.00 92.81 122 ALA A N 1
ATOM 958 C CA . ALA A 1 122 ? 4.338 -10.816 3.490 1.00 92.81 122 ALA A CA 1
ATOM 959 C C . ALA A 1 122 ? 4.124 -12.238 2.953 1.00 92.81 122 ALA A C 1
ATOM 961 O O . ALA A 1 122 ? 4.045 -12.423 1.743 1.00 92.81 122 ALA A O 1
ATOM 962 N N . SER A 1 123 ? 3.982 -13.227 3.842 1.00 93.50 123 SER A N 1
ATOM 963 C CA . SER A 1 123 ? 3.805 -14.635 3.462 1.00 93.50 123 SER A CA 1
ATOM 964 C C . SER A 1 123 ? 2.510 -14.906 2.697 1.00 93.50 123 SER A C 1
ATOM 966 O O . SER A 1 123 ? 2.458 -15.822 1.882 1.00 93.50 123 SER A O 1
ATOM 968 N N . ALA A 1 124 ? 1.474 -14.101 2.940 1.00 95.62 124 ALA A N 1
ATOM 969 C CA . ALA A 1 124 ? 0.189 -14.220 2.271 1.00 95.62 124 ALA A CA 1
ATOM 970 C C . ALA A 1 124 ? 0.127 -13.466 0.933 1.00 95.62 124 ALA A C 1
ATOM 972 O O . ALA A 1 124 ? -0.887 -13.571 0.252 1.00 95.62 124 ALA A O 1
ATOM 973 N N . SER A 1 125 ? 1.150 -12.678 0.580 1.00 95.69 125 SER A N 1
ATOM 974 C CA . SER A 1 125 ? 1.112 -11.735 -0.543 1.00 95.69 125 SER A CA 1
ATOM 975 C C . SER A 1 125 ? 1.790 -12.266 -1.801 1.00 95.69 125 SER A C 1
ATOM 977 O O . SER A 1 125 ? 2.937 -12.700 -1.753 1.00 95.69 125 SER A O 1
ATOM 979 N N . ASP A 1 126 ? 1.134 -12.089 -2.946 1.00 95.38 126 ASP A N 1
ATOM 980 C CA . ASP A 1 126 ? 1.731 -12.302 -4.269 1.00 95.38 126 ASP A CA 1
ATOM 981 C C . ASP A 1 126 ? 2.374 -11.015 -4.809 1.00 95.38 126 ASP A C 1
ATOM 983 O O . ASP A 1 126 ? 3.373 -11.053 -5.529 1.00 95.38 126 ASP A O 1
ATOM 987 N N . VAL A 1 127 ? 1.816 -9.854 -4.440 1.00 95.25 127 VAL A N 1
ATOM 988 C CA . VAL A 1 127 ? 2.326 -8.527 -4.812 1.00 95.25 127 VAL A CA 1
ATOM 989 C C . VAL A 1 127 ? 2.368 -7.631 -3.578 1.00 95.25 127 VAL A C 1
ATOM 991 O O . VAL A 1 127 ? 1.359 -7.449 -2.897 1.00 95.25 127 VAL A O 1
ATOM 994 N N . ILE A 1 128 ? 3.533 -7.032 -3.317 1.00 95.62 128 ILE A N 1
ATOM 995 C CA . ILE A 1 128 ? 3.769 -6.160 -2.162 1.00 95.62 128 ILE A CA 1
ATOM 996 C C . ILE A 1 128 ? 4.120 -4.746 -2.634 1.00 95.62 128 ILE A C 1
ATOM 998 O O . ILE A 1 128 ? 5.118 -4.540 -3.328 1.00 95.62 128 ILE A O 1
ATOM 1002 N N . PHE A 1 129 ? 3.340 -3.756 -2.202 1.00 95.94 129 PHE A N 1
ATOM 1003 C CA . PHE A 1 129 ? 3.626 -2.337 -2.404 1.00 95.94 129 PHE A CA 1
ATOM 1004 C C . PHE A 1 129 ? 4.386 -1.769 -1.204 1.00 95.94 129 PHE A C 1
ATOM 1006 O O . PHE A 1 129 ? 3.806 -1.521 -0.148 1.00 95.94 129 PHE A O 1
ATOM 1013 N N . PHE A 1 130 ? 5.684 -1.513 -1.370 1.00 93.56 130 PHE A N 1
ATOM 1014 C CA . PHE A 1 130 ? 6.505 -0.840 -0.360 1.00 93.56 130 PHE A CA 1
ATOM 1015 C C . PHE A 1 130 ? 6.362 0.686 -0.469 1.00 93.56 130 PHE A C 1
ATOM 1017 O O . PHE A 1 130 ? 6.858 1.298 -1.413 1.00 93.56 130 PHE A O 1
ATOM 1024 N N . VAL A 1 131 ? 5.712 1.312 0.514 1.00 92.31 131 VAL A N 1
ATOM 1025 C CA . VAL A 1 131 ? 5.400 2.752 0.555 1.00 92.31 131 VAL A CA 1
ATOM 1026 C C . VAL A 1 131 ? 5.945 3.373 1.846 1.00 92.31 131 VAL A C 1
ATOM 1028 O O . VAL A 1 131 ? 5.207 3.815 2.731 1.00 92.31 131 VAL A O 1
ATOM 1031 N N . TYR A 1 132 ? 7.272 3.405 1.966 1.00 83.75 132 TYR A N 1
ATOM 1032 C CA . TYR A 1 132 ? 7.975 3.968 3.121 1.00 83.75 132 TYR A CA 1
ATOM 1033 C C . TYR A 1 132 ? 8.658 5.293 2.797 1.00 83.75 132 TYR A C 1
ATOM 1035 O O . TYR A 1 132 ? 9.202 5.488 1.712 1.00 83.75 132 TYR A O 1
ATOM 1043 N N . ALA A 1 133 ? 8.717 6.184 3.787 1.00 69.62 133 ALA A N 1
ATOM 1044 C CA . ALA A 1 133 ? 9.689 7.268 3.758 1.00 69.62 133 ALA A CA 1
ATOM 1045 C C . ALA A 1 133 ? 11.095 6.675 3.940 1.00 69.62 133 ALA A C 1
ATOM 1047 O O . ALA A 1 133 ? 11.308 5.893 4.865 1.00 69.62 133 ALA A O 1
ATOM 1048 N N . THR A 1 134 ? 12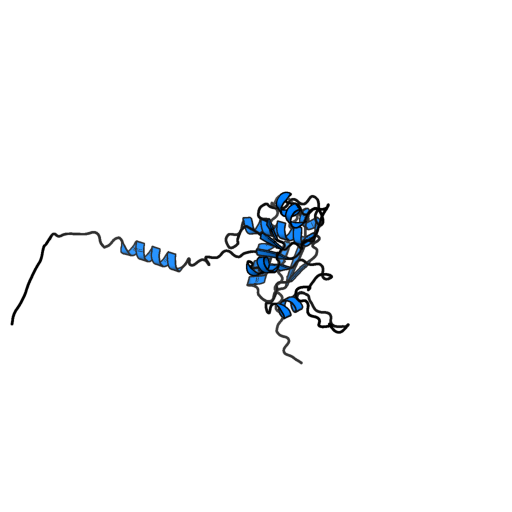.057 7.082 3.108 1.00 59.66 134 THR A N 1
ATOM 1049 C CA . THR A 1 134 ? 13.425 6.525 3.046 1.00 59.66 134 THR A CA 1
ATOM 1050 C C . THR A 1 134 ? 14.144 6.486 4.399 1.00 59.66 134 THR A C 1
ATOM 1052 O O . THR A 1 134 ? 14.939 5.593 4.641 1.00 59.66 134 THR A O 1
ATOM 1055 N N . ARG A 1 135 ? 13.799 7.383 5.334 1.00 54.78 135 ARG A N 1
ATOM 1056 C CA . ARG A 1 135 ? 14.345 7.415 6.711 1.00 54.78 135 ARG A CA 1
ATOM 1057 C C . ARG A 1 135 ? 13.989 6.178 7.549 1.00 54.78 135 ARG A C 1
ATOM 1059 O O . ARG A 1 135 ? 14.630 5.915 8.555 1.00 54.78 135 ARG A O 1
ATOM 1066 N N . HIS A 1 136 ? 12.950 5.454 7.146 1.00 53.97 136 HIS A N 1
ATOM 1067 C CA . HIS A 1 136 ? 12.501 4.191 7.733 1.00 53.97 136 HIS A CA 1
ATOM 1068 C C . HIS A 1 136 ? 12.612 3.030 6.729 1.00 53.97 136 HIS A C 1
ATOM 1070 O O . HIS A 1 136 ? 12.180 1.916 7.023 1.00 53.97 136 HIS A O 1
ATOM 1076 N N . GLY A 1 137 ? 13.127 3.302 5.524 1.00 44.47 137 GLY A N 1
ATOM 1077 C CA . GLY A 1 137 ? 13.263 2.334 4.448 1.00 44.47 137 GLY A CA 1
ATOM 1078 C C . GLY A 1 137 ? 14.453 1.435 4.737 1.00 44.47 137 GLY A C 1
ATOM 1079 O O . GLY A 1 137 ? 15.583 1.900 4.673 1.00 44.47 137 GLY A O 1
ATOM 1080 N N . LEU A 1 138 ? 14.151 0.168 5.028 1.00 47.97 138 LEU A N 1
ATOM 1081 C CA . LEU A 1 138 ? 15.062 -0.926 5.387 1.00 47.97 138 LEU A CA 1
ATOM 1082 C C . LEU A 1 138 ? 15.480 -1.047 6.854 1.00 47.97 138 LEU A C 1
ATOM 1084 O O . LEU A 1 138 ? 16.644 -1.208 7.189 1.00 47.97 138 LEU A O 1
ATOM 1088 N N . LEU A 1 139 ? 14.477 -1.174 7.717 1.00 44.75 139 LEU A N 1
ATOM 1089 C CA . LEU A 1 139 ? 14.537 -2.119 8.841 1.00 44.75 139 LEU A CA 1
ATOM 1090 C C . LEU A 1 139 ? 13.937 -3.478 8.418 1.00 44.75 139 LEU A C 1
ATOM 1092 O O . LEU A 1 139 ? 13.062 -4.007 9.090 1.00 44.75 139 LEU A O 1
ATOM 1096 N N . MET A 1 140 ? 14.325 -4.015 7.253 1.00 43.91 140 MET A N 1
ATOM 1097 C CA . MET A 1 140 ? 13.931 -5.383 6.848 1.00 43.91 140 MET A CA 1
ATOM 1098 C C . MET A 1 140 ? 14.955 -6.437 7.267 1.00 43.91 140 MET A C 1
ATOM 1100 O O . MET A 1 140 ? 14.689 -7.628 7.168 1.00 43.91 140 MET A O 1
ATOM 1104 N N . THR A 1 141 ? 16.088 -6.005 7.809 1.00 40.81 141 THR A N 1
ATOM 1105 C CA . THR A 1 141 ? 17.033 -6.853 8.519 1.00 40.81 141 THR A CA 1
ATOM 1106 C C . THR A 1 141 ? 17.684 -6.005 9.603 1.00 40.81 141 THR A C 1
ATOM 1108 O O . THR A 1 141 ? 18.157 -4.906 9.319 1.00 40.81 141 THR A O 1
ATOM 1111 N N . GLU A 1 142 ? 17.769 -6.508 10.833 1.00 40.03 142 GLU A N 1
ATOM 1112 C CA . GLU A 1 142 ? 18.785 -6.070 11.798 1.00 40.03 142 GLU A CA 1
ATOM 1113 C C . GLU A 1 142 ? 20.179 -6.474 11.276 1.00 40.03 142 GLU A C 1
ATOM 1115 O O . GLU A 1 142 ? 20.910 -7.241 11.894 1.00 40.03 142 GLU A O 1
ATOM 1120 N N . THR A 1 143 ? 20.556 -6.040 10.073 1.00 41.19 143 THR A N 1
ATOM 1121 C CA . THR A 1 143 ? 21.920 -6.212 9.590 1.00 41.19 143 THR A CA 1
ATOM 1122 C C . THR A 1 143 ? 22.756 -5.174 10.304 1.00 41.19 143 THR A C 1
ATOM 1124 O O . THR A 1 143 ? 22.757 -3.999 9.946 1.00 41.19 143 THR A O 1
ATOM 1127 N N . THR A 1 144 ? 23.481 -5.640 11.311 1.00 42.53 144 THR A N 1
ATOM 1128 C CA . THR A 1 144 ? 24.549 -4.965 12.056 1.00 42.53 144 THR A CA 1
ATOM 1129 C C . THR A 1 144 ? 25.751 -4.566 11.185 1.00 42.53 144 THR A C 1
ATOM 1131 O O . THR A 1 144 ? 26.825 -4.266 11.704 1.00 42.53 144 THR A O 1
ATOM 1134 N N . GLU A 1 145 ? 25.600 -4.538 9.860 1.00 49.91 145 GLU A N 1
ATOM 1135 C CA . GLU A 1 145 ? 26.654 -4.152 8.936 1.00 49.91 145 GLU A CA 1
ATOM 1136 C C . GLU A 1 145 ? 26.615 -2.641 8.723 1.00 49.91 145 GLU A C 1
ATOM 1138 O O . GLU A 1 145 ? 25.720 -2.089 8.081 1.00 49.91 145 GLU A O 1
ATOM 1143 N N . THR A 1 146 ? 27.616 -1.963 9.277 1.00 49.16 146 THR A N 1
ATOM 1144 C CA . THR A 1 146 ? 27.889 -0.554 9.013 1.00 49.16 146 THR A CA 1
ATOM 1145 C C . THR A 1 146 ? 28.116 -0.365 7.515 1.00 49.16 146 THR A C 1
ATOM 1147 O O . THR A 1 146 ? 29.150 -0.779 6.985 1.00 49.16 146 THR A O 1
ATOM 1150 N N . VAL A 1 147 ? 27.161 0.250 6.816 1.00 56.03 147 VAL A N 1
ATOM 1151 C CA . VAL A 1 147 ? 27.381 0.704 5.440 1.00 56.03 147 VAL A CA 1
ATOM 1152 C C . VAL A 1 147 ? 28.460 1.793 5.500 1.00 56.03 147 VAL A C 1
ATOM 1154 O O . VAL A 1 147 ? 28.289 2.746 6.261 1.00 56.03 147 VAL A O 1
ATOM 1157 N N . PRO A 1 148 ? 29.581 1.670 4.763 1.00 56.22 148 PRO A N 1
ATOM 1158 C CA . PRO A 1 148 ? 30.584 2.724 4.724 1.00 56.22 148 PRO A CA 1
ATOM 1159 C C . PRO A 1 148 ? 29.938 4.038 4.274 1.00 56.22 148 PRO A C 1
ATOM 1161 O O . PRO A 1 148 ? 29.104 4.035 3.367 1.00 56.22 148 PRO A O 1
ATOM 1164 N N . ASP A 1 149 ? 30.360 5.138 4.896 1.00 54.28 149 ASP A N 1
ATOM 1165 C CA . ASP A 1 149 ? 29.721 6.467 4.963 1.00 54.28 149 ASP A CA 1
ATOM 1166 C C . ASP A 1 149 ? 29.536 7.215 3.613 1.00 54.28 149 ASP A C 1
ATOM 1168 O O . ASP A 1 149 ? 29.360 8.428 3.575 1.00 54.28 149 ASP A O 1
ATOM 1172 N N . GLN A 1 150 ? 29.626 6.528 2.467 1.00 59.31 150 GLN A N 1
ATOM 1173 C CA . GLN A 1 150 ? 29.669 7.135 1.128 1.00 59.31 150 GLN A CA 1
ATOM 1174 C C . GLN A 1 150 ? 28.954 6.347 0.016 1.00 59.31 150 GLN A C 1
ATOM 1176 O O . GLN A 1 150 ? 29.043 6.736 -1.148 1.00 59.31 150 GLN A O 1
ATOM 1181 N N . VAL A 1 151 ? 28.231 5.261 0.312 1.00 67.69 151 VAL A N 1
ATOM 1182 C CA . VAL A 1 151 ? 27.529 4.496 -0.738 1.00 67.69 151 VAL A CA 1
ATOM 1183 C C . VAL A 1 151 ? 26.042 4.841 -0.757 1.00 67.69 151 VAL A C 1
ATOM 1185 O O . VAL A 1 151 ? 25.271 4.361 0.071 1.00 67.69 151 VAL A O 1
ATOM 1188 N N . ILE A 1 152 ? 25.625 5.643 -1.740 1.00 75.25 152 ILE A N 1
ATOM 1189 C CA . ILE A 1 152 ? 24.204 5.833 -2.059 1.00 75.25 152 ILE A CA 1
ATOM 1190 C C . ILE A 1 152 ? 23.705 4.561 -2.751 1.00 75.25 152 ILE A C 1
ATOM 1192 O O . ILE A 1 152 ? 24.256 4.160 -3.775 1.00 75.25 152 ILE A O 1
ATOM 1196 N N . ARG A 1 153 ? 22.661 3.936 -2.199 1.00 79.75 153 ARG A N 1
ATOM 1197 C CA . ARG A 1 153 ? 21.955 2.799 -2.810 1.00 79.75 153 ARG A CA 1
ATOM 1198 C C . ARG A 1 153 ? 20.499 3.149 -3.043 1.00 79.75 153 ARG A C 1
ATOM 1200 O O . ARG A 1 153 ? 19.884 3.843 -2.229 1.00 79.75 153 ARG A O 1
ATOM 1207 N N . LEU A 1 154 ? 19.933 2.637 -4.129 1.00 85.75 154 LEU A N 1
ATOM 1208 C CA . LEU A 1 154 ? 18.500 2.751 -4.365 1.00 85.75 154 LEU A CA 1
ATOM 1209 C C . LEU A 1 154 ? 17.748 1.770 -3.459 1.00 85.75 154 LEU A C 1
ATOM 1211 O O . LEU A 1 154 ? 18.174 0.634 -3.261 1.00 85.75 154 LEU A O 1
ATOM 1215 N N . VAL A 1 155 ? 16.571 2.168 -2.971 1.00 84.69 155 VAL A N 1
ATOM 1216 C CA . VAL A 1 155 ? 15.689 1.263 -2.206 1.00 84.69 155 VAL A CA 1
ATOM 1217 C C . VAL A 1 155 ? 15.359 0.007 -3.022 1.00 84.69 155 VAL A C 1
ATOM 1219 O O . VAL A 1 155 ? 15.316 -1.092 -2.481 1.00 84.69 155 VAL A O 1
ATOM 1222 N N . SER A 1 156 ? 15.192 0.151 -4.338 1.00 86.38 156 SER A N 1
ATOM 1223 C CA . SER A 1 156 ? 14.950 -0.958 -5.262 1.00 86.38 156 SER A CA 1
ATOM 1224 C C . SER A 1 156 ? 16.107 -1.955 -5.345 1.00 86.38 156 SER A C 1
ATOM 1226 O O . SER A 1 156 ? 15.871 -3.160 -5.431 1.00 86.38 156 SER A O 1
ATOM 1228 N N . GLU A 1 157 ? 17.349 -1.467 -5.306 1.00 86.06 157 GLU A N 1
ATOM 1229 C CA . GLU A 1 157 ? 18.551 -2.309 -5.294 1.00 86.06 157 GLU A CA 1
ATOM 1230 C C . GLU A 1 157 ? 18.670 -3.061 -3.977 1.00 86.06 157 GLU A C 1
ATOM 1232 O O . GLU A 1 157 ? 19.034 -4.233 -3.960 1.00 86.06 157 GLU A O 1
ATOM 1237 N N . GLU A 1 158 ? 18.326 -2.403 -2.876 1.00 84.31 158 GLU A N 1
ATOM 1238 C CA . GLU A 1 158 ? 18.392 -3.016 -1.563 1.00 84.31 158 GLU A CA 1
ATOM 1239 C C . GLU A 1 158 ? 17.289 -4.075 -1.374 1.00 84.31 158 GLU A C 1
ATOM 1241 O O . GLU A 1 158 ? 17.565 -5.178 -0.903 1.00 84.31 158 GLU A O 1
ATOM 1246 N N . ILE A 1 159 ? 16.066 -3.815 -1.851 1.00 84.12 159 ILE A N 1
ATOM 1247 C CA . ILE A 1 159 ? 15.005 -4.832 -1.918 1.00 84.12 159 ILE A CA 1
ATOM 1248 C C . ILE A 1 159 ? 15.463 -6.016 -2.772 1.00 84.12 159 ILE A C 1
ATOM 1250 O O . ILE A 1 159 ? 15.328 -7.160 -2.339 1.00 84.12 159 ILE A O 1
ATOM 1254 N N . LEU A 1 160 ? 16.051 -5.775 -3.948 1.00 85.56 160 LEU A N 1
ATOM 1255 C CA . LEU A 1 160 ? 16.604 -6.842 -4.786 1.00 85.56 160 LEU A CA 1
ATOM 1256 C C . LEU A 1 160 ? 17.713 -7.617 -4.056 1.00 85.56 160 LEU A C 1
ATOM 1258 O O . LEU A 1 160 ? 17.766 -8.843 -4.141 1.00 85.56 160 LEU A O 1
ATOM 1262 N N . ARG A 1 161 ? 18.585 -6.933 -3.308 1.00 85.25 161 ARG A N 1
ATOM 1263 C CA . ARG A 1 161 ? 19.676 -7.556 -2.548 1.00 85.25 161 ARG A CA 1
ATOM 1264 C C . ARG A 1 161 ? 19.145 -8.516 -1.489 1.00 85.25 161 ARG A C 1
ATOM 1266 O O . ARG A 1 161 ? 19.662 -9.633 -1.404 1.00 85.25 161 ARG A O 1
ATOM 1273 N N . VAL A 1 162 ? 18.149 -8.092 -0.714 1.00 81.69 162 VAL A N 1
ATOM 1274 C CA . VAL A 1 162 ? 17.587 -8.862 0.406 1.00 81.69 162 VAL A CA 1
ATOM 1275 C C . VAL A 1 162 ? 16.642 -9.957 -0.090 1.00 81.69 162 VAL A C 1
ATOM 1277 O O . VAL A 1 162 ? 16.789 -11.114 0.288 1.00 81.69 162 VAL A O 1
ATOM 1280 N N . THR A 1 163 ? 15.705 -9.618 -0.977 1.00 80.25 163 THR A N 1
ATOM 1281 C CA . THR A 1 163 ? 14.621 -10.523 -1.410 1.00 80.25 163 THR A CA 1
ATOM 1282 C C . THR A 1 163 ? 14.976 -11.380 -2.624 1.00 80.25 163 THR A C 1
ATOM 1284 O O . 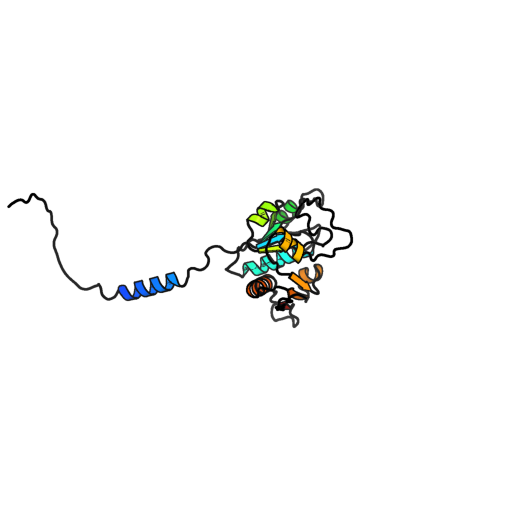THR A 1 163 ? 14.229 -12.291 -2.975 1.00 80.25 163 THR A O 1
ATOM 1287 N N . LYS A 1 164 ? 16.079 -11.059 -3.315 1.00 84.75 164 LYS A N 1
ATOM 1288 C CA . LYS A 1 164 ? 16.478 -11.658 -4.604 1.00 84.75 164 LYS A CA 1
ATOM 1289 C C . LYS A 1 164 ? 15.425 -11.520 -5.709 1.00 84.75 164 LYS A C 1
ATOM 1291 O O . LYS A 1 164 ? 15.507 -12.208 -6.722 1.00 84.75 164 LYS A O 1
ATOM 1296 N N . SER A 1 165 ? 14.475 -10.599 -5.545 1.00 82.06 165 SER A N 1
ATOM 1297 C CA . SER A 1 165 ? 13.386 -10.359 -6.487 1.00 82.06 165 SER A CA 1
ATOM 1298 C C . SER A 1 165 ? 13.469 -8.942 -7.062 1.00 82.06 165 SER A C 1
ATOM 1300 O O . SER A 1 165 ? 13.554 -7.979 -6.297 1.00 82.06 165 SER A O 1
ATOM 1302 N N . PRO A 1 166 ? 13.444 -8.767 -8.398 1.00 83.75 166 PRO A N 1
ATOM 1303 C CA . PRO A 1 166 ? 13.432 -7.437 -8.994 1.00 83.75 166 PRO A CA 1
ATOM 1304 C C . PRO A 1 166 ? 12.092 -6.755 -8.720 1.00 83.75 166 PRO A C 1
ATOM 1306 O O . PRO A 1 166 ? 11.035 -7.379 -8.838 1.00 83.75 166 PRO A O 1
ATOM 1309 N N . CYS A 1 167 ? 12.137 -5.472 -8.374 1.00 86.44 167 CYS A N 1
ATOM 1310 C CA . CYS A 1 167 ? 10.951 -4.684 -8.061 1.00 86.44 167 CYS A CA 1
ATOM 1311 C C . CYS A 1 167 ? 10.558 -3.752 -9.212 1.00 86.44 167 CYS A C 1
ATOM 1313 O O . CYS A 1 167 ? 11.368 -3.372 -10.060 1.00 86.44 167 CYS A O 1
ATOM 1315 N N . VAL A 1 168 ? 9.279 -3.395 -9.221 1.00 92.25 168 VAL A N 1
ATOM 1316 C CA . VAL A 1 168 ? 8.745 -2.279 -9.997 1.00 92.25 168 VAL A CA 1
ATOM 1317 C C . VAL A 1 168 ? 8.959 -1.014 -9.169 1.00 92.25 168 VAL A C 1
ATOM 1319 O O . VAL A 1 168 ? 8.606 -0.984 -7.991 1.00 92.25 168 VAL A O 1
ATOM 1322 N N . VAL A 1 169 ? 9.518 0.032 -9.770 1.00 92.94 169 VAL A N 1
ATOM 1323 C CA . VAL A 1 169 ? 9.638 1.350 -9.137 1.00 92.94 169 VAL A CA 1
ATOM 1324 C C . VAL A 1 169 ? 8.539 2.254 -9.666 1.00 92.94 169 VAL A C 1
ATOM 1326 O O . VAL A 1 169 ? 8.327 2.326 -10.871 1.00 92.94 169 VAL A O 1
ATOM 1329 N N . VAL A 1 170 ? 7.861 2.972 -8.774 1.00 91.56 170 VAL A N 1
ATOM 1330 C CA . VAL A 1 170 ? 6.862 3.979 -9.141 1.00 91.56 170 VAL A CA 1
ATOM 1331 C C . VAL A 1 170 ? 7.287 5.315 -8.554 1.00 91.56 170 VAL A C 1
ATOM 1333 O O . VAL A 1 170 ? 7.524 5.419 -7.353 1.00 91.56 170 VAL A O 1
ATOM 1336 N N . SER A 1 171 ? 7.419 6.335 -9.398 1.00 90.00 171 SER A N 1
ATOM 1337 C CA . SER A 1 171 ? 7.843 7.675 -8.984 1.00 90.00 171 SER A CA 1
ATOM 1338 C C . SER A 1 171 ? 7.184 8.742 -9.848 1.00 90.00 171 SER A C 1
ATOM 1340 O O . SER A 1 171 ? 7.037 8.554 -11.051 1.00 90.00 171 SER A O 1
ATOM 1342 N N . GLY A 1 172 ? 6.787 9.869 -9.263 1.00 86.06 172 GLY A N 1
ATOM 1343 C CA . GLY A 1 172 ? 6.176 10.958 -10.018 1.00 86.06 172 GLY A CA 1
ATOM 1344 C C . GLY A 1 172 ? 5.703 12.113 -9.153 1.00 86.06 172 GLY A C 1
ATOM 1345 O O . GLY A 1 172 ? 5.945 12.148 -7.945 1.00 86.06 172 GLY A O 1
ATOM 1346 N N . GLY A 1 173 ? 5.008 13.054 -9.790 1.00 83.31 173 GLY A N 1
ATOM 1347 C CA . GLY A 1 173 ? 4.403 14.223 -9.156 1.00 83.31 173 GLY A CA 1
ATOM 1348 C C . GLY A 1 173 ? 3.132 13.859 -8.393 1.00 83.31 173 GLY A C 1
ATOM 1349 O O . GLY A 1 173 ? 2.057 14.354 -8.713 1.00 83.31 173 GLY A O 1
ATOM 1350 N N . VAL A 1 174 ? 3.251 12.976 -7.400 1.00 84.62 174 VAL A N 1
ATOM 1351 C CA . VAL A 1 174 ? 2.133 12.485 -6.589 1.00 84.62 174 VAL A CA 1
ATOM 1352 C C . VAL A 1 174 ? 2.339 12.918 -5.144 1.00 84.62 174 VAL A C 1
ATOM 1354 O O . VAL A 1 174 ? 3.385 12.667 -4.550 1.00 84.62 174 VAL A O 1
ATOM 1357 N N . ASN A 1 175 ? 1.328 13.550 -4.555 1.00 88.56 175 ASN A N 1
ATOM 1358 C CA . ASN A 1 175 ? 1.315 13.878 -3.135 1.00 88.56 175 ASN A CA 1
ATOM 1359 C C . ASN A 1 175 ? 0.088 13.249 -2.461 1.00 88.56 175 ASN A C 1
ATOM 1361 O O . ASN A 1 175 ? -0.948 13.068 -3.098 1.00 88.56 175 ASN A O 1
ATOM 1365 N N . ALA A 1 176 ? 0.202 12.922 -1.172 1.00 89.00 176 ALA A N 1
ATOM 1366 C CA . ALA A 1 176 ? -0.816 12.139 -0.466 1.00 89.00 176 ALA A CA 1
ATOM 1367 C C . ALA A 1 176 ? -2.174 12.839 -0.425 1.00 89.00 176 ALA A C 1
ATOM 1369 O O . ALA A 1 176 ? -3.201 12.207 -0.641 1.00 89.00 176 ALA A O 1
ATOM 1370 N N . LYS A 1 177 ? -2.172 14.151 -0.170 1.00 88.31 177 LYS A N 1
ATOM 1371 C CA . LYS A 1 177 ? -3.399 14.942 -0.081 1.00 88.31 177 LYS A CA 1
ATOM 1372 C C . LYS A 1 177 ? -4.109 15.019 -1.432 1.00 88.31 177 LYS A C 1
ATOM 1374 O O . LYS A 1 177 ? -5.316 14.838 -1.487 1.00 88.31 177 LYS A O 1
ATOM 1379 N N . GLY A 1 178 ? -3.355 15.242 -2.505 1.00 85.75 178 GLY A N 1
ATOM 1380 C CA . GLY A 1 178 ? -3.891 15.271 -3.858 1.00 85.75 178 GLY A CA 1
ATOM 1381 C C . GLY A 1 178 ? -4.459 13.920 -4.266 1.00 85.75 178 GLY A C 1
ATOM 1382 O O . GLY A 1 178 ? -5.579 13.859 -4.754 1.00 85.75 178 GLY A O 1
ATOM 1383 N N . LEU A 1 179 ? -3.756 12.826 -3.953 1.00 86.69 179 LEU A N 1
ATOM 1384 C CA . LEU A 1 179 ? -4.278 11.483 -4.194 1.00 86.69 179 LEU A CA 1
ATOM 1385 C C . LEU A 1 179 ? -5.581 11.224 -3.416 1.00 86.69 179 LEU A C 1
ATOM 1387 O O . LEU A 1 179 ? -6.527 10.697 -3.989 1.00 86.69 179 LEU A O 1
ATOM 1391 N N . ALA A 1 180 ? -5.656 11.645 -2.149 1.00 86.75 180 ALA A N 1
ATOM 1392 C CA . ALA A 1 180 ? -6.865 11.528 -1.329 1.00 86.75 180 ALA A CA 1
ATOM 1393 C C . ALA A 1 180 ? -8.055 12.324 -1.897 1.00 86.75 180 ALA A C 1
ATOM 1395 O O . ALA A 1 180 ? -9.194 11.871 -1.834 1.00 86.75 180 ALA A O 1
ATOM 1396 N N . ASN A 1 181 ? -7.787 13.504 -2.460 1.00 85.75 181 ASN A N 1
ATOM 1397 C CA . ASN A 1 181 ? -8.796 14.384 -3.050 1.00 85.75 181 ASN A CA 1
ATOM 1398 C C . ASN A 1 181 ? -9.218 13.970 -4.468 1.00 85.75 181 ASN A C 1
ATOM 1400 O O . ASN A 1 181 ? -10.158 14.544 -5.016 1.00 85.75 181 ASN A O 1
ATOM 1404 N N . GLY A 1 182 ? -8.514 13.016 -5.083 1.00 82.06 182 GLY A N 1
ATOM 1405 C CA . GLY A 1 182 ? -8.673 12.715 -6.501 1.00 82.06 182 GLY A CA 1
ATOM 1406 C C . GLY A 1 182 ? -8.139 13.825 -7.410 1.00 82.06 182 GLY A C 1
ATOM 1407 O O . GLY A 1 182 ? -8.610 13.954 -8.539 1.00 82.06 182 GLY A O 1
ATOM 1408 N N . ASP A 1 183 ? -7.162 14.610 -6.958 1.00 83.00 183 ASP A N 1
ATOM 1409 C CA . ASP A 1 183 ? -6.474 15.591 -7.794 1.00 83.00 183 ASP A CA 1
ATOM 1410 C C . ASP A 1 183 ? -5.702 14.888 -8.921 1.00 83.00 183 ASP A C 1
ATOM 1412 O O . ASP A 1 183 ? -5.211 13.764 -8.774 1.00 83.00 183 ASP A O 1
ATOM 1416 N N . PHE A 1 184 ? -5.556 15.575 -10.053 1.00 81.81 184 PHE A N 1
ATOM 1417 C CA . PHE A 1 184 ? -4.747 15.082 -11.161 1.00 81.81 184 PHE A CA 1
ATOM 1418 C C . PHE A 1 184 ? -3.300 14.840 -10.709 1.00 81.81 184 PHE A C 1
ATOM 1420 O O . PHE A 1 184 ? -2.660 15.721 -10.131 1.00 81.81 184 PHE A O 1
ATOM 1427 N N . ALA A 1 185 ? -2.775 13.661 -11.033 1.00 81.56 185 ALA A N 1
ATOM 1428 C CA . ALA A 1 185 ? -1.393 13.295 -10.782 1.00 81.56 185 ALA A CA 1
ATOM 1429 C C . ALA A 1 185 ? -0.853 12.394 -11.898 1.00 81.56 185 ALA A C 1
ATOM 1431 O O . ALA A 1 185 ? -1.602 11.688 -12.578 1.00 81.56 185 ALA A O 1
ATOM 1432 N N . GLU A 1 186 ? 0.466 12.394 -12.050 1.00 84.62 186 GLU A N 1
ATOM 1433 C CA . GLU A 1 186 ? 1.166 11.502 -12.967 1.00 84.62 186 GLU A CA 1
ATOM 1434 C C . GLU A 1 186 ? 2.276 10.765 -12.231 1.00 84.62 186 GLU A C 1
ATOM 1436 O O . GLU A 1 186 ? 2.971 11.321 -11.371 1.00 84.62 186 GLU A O 1
ATOM 1441 N N . ALA A 1 187 ? 2.443 9.497 -12.589 1.00 88.00 187 ALA A N 1
ATOM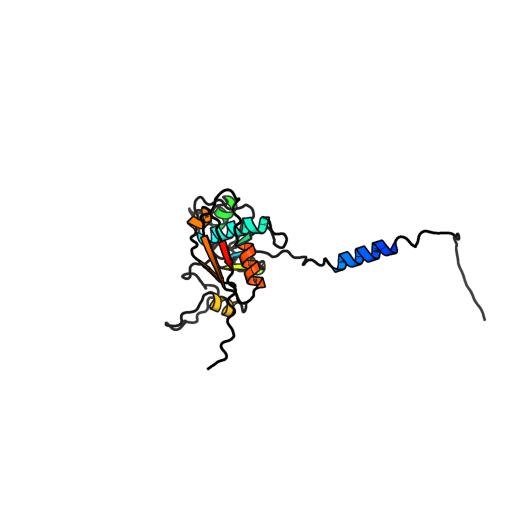 1442 C CA . ALA A 1 187 ? 3.506 8.652 -12.083 1.00 88.00 187 ALA A CA 1
ATOM 1443 C C . ALA A 1 187 ? 4.121 7.836 -13.213 1.00 88.00 187 ALA A C 1
ATOM 1445 O O . ALA A 1 187 ? 3.421 7.378 -14.117 1.00 88.00 187 ALA A O 1
ATOM 1446 N N . THR A 1 188 ? 5.429 7.642 -13.105 1.00 89.19 188 THR A N 1
ATOM 1447 C CA . THR A 1 188 ? 6.254 6.836 -13.993 1.00 89.19 188 THR A CA 1
ATOM 1448 C C . THR A 1 188 ? 6.532 5.493 -13.340 1.00 89.19 188 THR A C 1
ATOM 1450 O O . THR A 1 188 ? 6.976 5.431 -12.191 1.00 89.19 188 THR A O 1
ATOM 1453 N N . ILE A 1 189 ? 6.312 4.419 -14.095 1.00 90.69 189 ILE A N 1
ATOM 1454 C CA . ILE A 1 189 ? 6.681 3.056 -13.706 1.00 90.69 189 ILE A CA 1
ATOM 1455 C C . ILE A 1 189 ? 8.019 2.700 -14.354 1.00 90.69 189 ILE A C 1
ATOM 1457 O O . ILE A 1 189 ? 8.105 2.654 -15.575 1.00 90.69 189 ILE A O 1
ATOM 1461 N N . GLY A 1 190 ? 9.041 2.429 -13.544 1.00 89.56 190 GLY A N 1
ATOM 1462 C CA . GLY A 1 190 ? 10.318 1.866 -13.966 1.00 89.56 190 GLY A CA 1
ATOM 1463 C C . GLY A 1 190 ? 10.374 0.373 -13.655 1.00 89.56 190 GLY A C 1
ATOM 1464 O O . GLY A 1 190 ? 10.433 -0.022 -12.491 1.00 89.56 190 GLY A O 1
ATOM 1465 N N . CYS A 1 191 ? 10.363 -0.469 -14.687 1.00 87.00 191 CYS A N 1
ATOM 1466 C CA . CYS A 1 191 ? 10.515 -1.913 -14.535 1.00 87.00 191 CYS A CA 1
ATOM 1467 C C . CYS A 1 191 ? 11.150 -2.533 -15.791 1.00 87.00 191 CYS A C 1
ATOM 1469 O O . CYS A 1 191 ? 10.691 -2.235 -16.894 1.00 87.00 191 CYS A O 1
ATOM 1471 N N . PRO A 1 192 ? 12.151 -3.425 -15.652 1.00 81.50 192 PRO A N 1
ATOM 1472 C CA . PRO A 1 192 ? 12.695 -4.167 -16.790 1.00 81.50 192 PRO A CA 1
ATOM 1473 C C . PRO A 1 192 ? 11.720 -5.197 -17.378 1.00 81.50 192 PRO A C 1
ATOM 1475 O O . PRO A 1 192 ? 11.840 -5.559 -18.544 1.00 81.50 192 PRO A O 1
ATOM 1478 N N . ASN A 1 193 ? 10.780 -5.707 -16.572 1.00 86.81 193 ASN A N 1
ATOM 1479 C CA . ASN A 1 193 ? 9.804 -6.703 -17.004 1.00 86.81 193 ASN A CA 1
ATOM 1480 C C . ASN A 1 193 ? 8.496 -6.001 -17.436 1.00 86.81 193 ASN A C 1
ATOM 1482 O O . ASN A 1 193 ? 7.843 -5.384 -16.590 1.00 86.81 193 ASN A O 1
ATOM 1486 N N . PRO A 1 194 ? 8.087 -6.107 -18.714 1.00 87.31 194 PRO A N 1
ATOM 1487 C CA . PRO A 1 194 ? 6.904 -5.417 -19.224 1.00 87.31 194 PRO A CA 1
ATOM 1488 C C . PRO A 1 194 ? 5.592 -5.939 -18.628 1.00 87.31 194 PRO A C 1
ATOM 1490 O O . PRO A 1 194 ? 4.692 -5.147 -18.373 1.00 87.31 194 PRO A O 1
ATOM 1493 N N . GLU A 1 195 ? 5.483 -7.237 -18.338 1.00 90.50 195 GLU A N 1
ATOM 1494 C CA . GLU A 1 195 ? 4.280 -7.817 -17.726 1.00 90.50 195 GLU A CA 1
ATOM 1495 C C . GLU A 1 195 ? 4.064 -7.260 -16.315 1.00 90.50 195 GLU A C 1
ATOM 1497 O O . GLU A 1 195 ? 2.960 -6.846 -15.970 1.00 90.50 195 GLU A O 1
ATOM 1502 N N . ARG A 1 196 ? 5.139 -7.151 -15.522 1.00 89.56 196 ARG A N 1
ATOM 1503 C CA . ARG A 1 196 ? 5.087 -6.524 -14.188 1.00 89.56 196 ARG A CA 1
ATOM 1504 C C . ARG A 1 196 ? 4.805 -5.023 -14.260 1.00 89.56 196 ARG A C 1
ATOM 1506 O O . ARG A 1 196 ? 4.161 -4.478 -13.367 1.00 89.56 196 ARG A O 1
ATOM 1513 N N . ALA A 1 197 ? 5.289 -4.347 -15.302 1.00 88.50 197 ALA A N 1
ATOM 1514 C CA . ALA A 1 197 ? 5.006 -2.931 -15.523 1.00 88.50 197 ALA A CA 1
ATOM 1515 C C . ALA A 1 197 ? 3.515 -2.697 -15.820 1.00 88.50 197 ALA A C 1
ATOM 1517 O O . ALA A 1 197 ? 2.906 -1.805 -15.228 1.00 88.50 197 ALA A O 1
ATOM 1518 N N . GLU A 1 198 ? 2.920 -3.516 -16.692 1.00 90.50 198 GLU A N 1
ATOM 1519 C CA . GLU A 1 198 ? 1.488 -3.453 -17.002 1.00 90.50 198 GLU A CA 1
ATOM 1520 C C . GLU A 1 198 ? 0.624 -3.886 -15.810 1.00 90.50 198 GLU A C 1
ATOM 1522 O O . GLU A 1 198 ? -0.400 -3.259 -15.553 1.00 90.50 198 GLU A O 1
ATOM 1527 N N . GLU A 1 199 ? 1.055 -4.873 -15.018 1.00 92.94 199 GLU A N 1
ATOM 1528 C CA . GLU A 1 199 ? 0.394 -5.241 -13.758 1.00 92.94 199 GLU A CA 1
ATOM 1529 C C . GLU A 1 199 ? 0.369 -4.065 -12.767 1.00 92.94 199 GLU A C 1
ATOM 1531 O O . GLU A 1 199 ? -0.690 -3.696 -12.256 1.00 92.94 199 GLU A O 1
ATOM 1536 N N . ALA A 1 200 ? 1.510 -3.408 -12.542 1.00 92.38 200 ALA A N 1
ATOM 1537 C CA . ALA A 1 200 ? 1.578 -2.237 -11.670 1.00 92.38 200 ALA A CA 1
ATOM 1538 C C . ALA A 1 200 ? 0.716 -1.077 -12.187 1.00 92.38 200 ALA A C 1
ATOM 1540 O O . ALA A 1 200 ? 0.030 -0.414 -11.408 1.00 92.38 200 ALA A O 1
ATOM 1541 N N . LYS A 1 201 ? 0.710 -0.846 -13.502 1.00 92.00 201 LYS A N 1
ATOM 1542 C CA . LYS A 1 201 ? -0.145 0.159 -14.140 1.00 92.00 201 LYS A CA 1
ATOM 1543 C C . LYS A 1 201 ? -1.622 -0.167 -13.940 1.00 92.00 201 LYS A C 1
ATOM 1545 O O . LYS A 1 201 ? -2.375 0.713 -13.541 1.00 92.00 201 LYS A O 1
ATOM 1550 N N . LEU A 1 202 ? -2.032 -1.415 -14.160 1.00 92.12 202 LEU A N 1
ATOM 1551 C CA . LEU A 1 202 ? -3.408 -1.873 -13.967 1.00 92.12 202 LEU A CA 1
ATOM 1552 C C . LEU A 1 202 ? -3.893 -1.632 -12.530 1.00 92.12 202 LEU A C 1
ATOM 1554 O O . LEU A 1 202 ? -5.020 -1.172 -12.334 1.00 92.12 202 LEU A O 1
ATOM 1558 N N . LEU A 1 203 ? -3.037 -1.927 -11.548 1.00 94.06 203 LEU A N 1
ATOM 1559 C CA . LEU A 1 203 ? -3.329 -1.781 -10.123 1.00 94.06 203 LEU A CA 1
ATOM 1560 C C . LEU A 1 203 ? -3.346 -0.315 -9.658 1.00 94.06 203 LEU A C 1
ATOM 1562 O O . LEU A 1 203 ? -4.114 0.022 -8.759 1.00 94.06 203 LEU A O 1
ATOM 1566 N N . LEU A 1 204 ? -2.543 0.567 -10.262 1.00 92.75 204 LEU A N 1
ATOM 1567 C CA . LEU A 1 204 ? -2.399 1.967 -9.833 1.00 92.75 204 LEU A CA 1
ATOM 1568 C C . LEU A 1 204 ? -3.178 2.983 -10.677 1.00 92.75 204 LEU A C 1
ATOM 1570 O O . LEU A 1 204 ? -3.355 4.122 -10.253 1.00 92.75 204 LEU A O 1
ATOM 1574 N N . GLN A 1 205 ? -3.634 2.623 -11.874 1.00 88.06 205 GLN A N 1
ATOM 1575 C CA . GLN A 1 205 ? -4.327 3.564 -12.747 1.00 88.06 205 GLN A CA 1
ATOM 1576 C C . GLN A 1 205 ? -5.734 3.882 -12.223 1.00 88.06 205 GLN A C 1
ATOM 1578 O O . GLN A 1 205 ? -6.535 2.985 -11.951 1.00 88.06 205 GLN A O 1
ATOM 1583 N N . VAL A 1 206 ? -6.053 5.175 -12.144 1.00 81.06 206 VAL A N 1
ATOM 1584 C CA . VAL A 1 206 ? -7.394 5.691 -11.837 1.00 81.06 206 VAL A CA 1
ATOM 1585 C C . VAL A 1 206 ? -8.127 5.979 -13.147 1.00 81.06 206 VAL A C 1
ATOM 1587 O O . VAL A 1 206 ? -7.553 6.561 -14.067 1.00 81.06 206 VAL A O 1
ATOM 1590 N N . LYS A 1 207 ? -9.402 5.588 -13.250 1.00 66.50 207 LYS A N 1
ATOM 1591 C CA . LYS A 1 207 ? -10.291 6.013 -14.343 1.00 66.50 207 LYS A CA 1
ATOM 1592 C C . LYS A 1 207 ? -11.263 7.055 -13.797 1.00 66.50 207 LYS A C 1
ATOM 1594 O O . LYS A 1 207 ? -12.136 6.707 -13.010 1.00 66.50 207 LYS A O 1
ATOM 1599 N N . TYR A 1 208 ? -11.128 8.313 -14.209 1.00 55.31 208 TYR A N 1
ATOM 1600 C CA . TYR A 1 208 ? -12.088 9.349 -13.822 1.00 55.31 208 TYR A CA 1
ATOM 1601 C C . TYR A 1 208 ? -13.383 9.228 -14.637 1.00 55.31 208 TYR A C 1
ATOM 1603 O O . TYR A 1 208 ? -13.320 8.927 -15.834 1.00 55.31 208 TYR A O 1
ATOM 1611 N N . PRO A 1 209 ? -14.559 9.481 -14.032 1.00 44.88 209 PRO A N 1
ATOM 1612 C CA . PRO A 1 209 ? -15.788 9.656 -14.790 1.00 44.88 209 PRO A CA 1
ATOM 1613 C C . PRO A 1 209 ? -15.621 10.835 -15.758 1.00 44.88 209 PRO A C 1
ATOM 1615 O O . PRO A 1 209 ? -15.112 11.894 -15.399 1.00 44.88 209 PRO A O 1
ATOM 1618 N N . THR A 1 210 ? -16.055 10.637 -17.000 1.00 41.09 210 THR A N 1
ATOM 1619 C CA . THR A 1 210 ? -15.823 11.472 -18.196 1.00 41.09 210 THR A CA 1
ATOM 1620 C C . THR A 1 210 ? -16.370 12.911 -18.143 1.00 41.09 210 THR A C 1
ATOM 1622 O O . THR A 1 210 ? -16.441 13.577 -19.172 1.00 41.09 210 THR A O 1
ATOM 1625 N N . THR A 1 211 ? -16.787 13.408 -16.979 1.00 40.34 211 THR A N 1
ATOM 1626 C CA . THR A 1 211 ? -17.426 14.721 -16.798 1.00 40.34 211 THR A CA 1
ATOM 1627 C C . THR A 1 211 ? -16.477 15.825 -16.328 1.00 40.34 211 THR A C 1
ATOM 1629 O O . THR A 1 211 ? -16.856 16.992 -16.380 1.00 40.34 211 THR A O 1
ATOM 1632 N N . SER A 1 212 ? -15.249 15.506 -15.910 1.00 37.97 212 SER A N 1
ATOM 1633 C CA . SER A 1 212 ? -14.190 16.493 -15.661 1.00 37.97 212 SER A CA 1
ATOM 1634 C C . SER A 1 212 ? -13.073 16.323 -16.693 1.00 37.97 212 SER A C 1
ATOM 1636 O O . SER A 1 212 ? -12.545 15.239 -16.910 1.00 37.97 212 SER A O 1
ATOM 1638 N N . SER A 1 213 ? -12.715 17.407 -17.374 1.00 31.75 213 SER A N 1
ATOM 1639 C CA . SER A 1 213 ? -11.814 17.437 -18.537 1.00 31.75 213 SER A CA 1
ATOM 1640 C C . SER A 1 213 ? -10.329 17.151 -18.237 1.00 31.75 213 SER A C 1
ATOM 1642 O O . SER A 1 213 ? -9.472 17.507 -19.038 1.00 31.75 213 SER A O 1
ATOM 1644 N N . HIS A 1 214 ? -9.996 16.569 -17.083 1.00 37.38 214 HIS A N 1
ATOM 1645 C CA . HIS A 1 214 ? -8.619 16.424 -16.602 1.00 37.38 214 HIS A CA 1
ATOM 1646 C C . HIS A 1 214 ? -8.463 15.045 -15.928 1.00 37.38 214 HIS A C 1
ATOM 1648 O O . HIS A 1 214 ? -9.115 14.772 -14.925 1.00 37.38 214 HIS A O 1
ATOM 1654 N N . SER A 1 215 ? -7.636 14.160 -16.505 1.00 38.56 215 SER A N 1
ATOM 1655 C CA . SER A 1 215 ? -7.505 12.736 -16.130 1.00 38.56 215 SER A CA 1
ATOM 1656 C C . SER A 1 215 ? -6.126 12.426 -15.551 1.00 38.56 215 SER A C 1
ATOM 1658 O O . SER A 1 215 ? -5.169 12.448 -16.317 1.00 38.56 215 SER A O 1
ATOM 1660 N N . ALA A 1 216 ? -5.996 12.065 -14.266 1.00 40.78 216 ALA A N 1
ATOM 1661 C CA . ALA A 1 216 ? -4.710 11.588 -13.733 1.00 40.78 216 ALA A CA 1
ATOM 1662 C C . ALA A 1 216 ? -4.218 10.391 -14.568 1.00 40.78 216 ALA A C 1
ATOM 1664 O O . ALA A 1 216 ? -4.941 9.406 -14.740 1.00 40.78 216 ALA A O 1
ATOM 1665 N N . THR A 1 217 ? -3.019 10.493 -15.137 1.00 45.84 217 THR A N 1
ATOM 1666 C CA . THR A 1 217 ? -2.486 9.496 -16.070 1.00 45.84 217 THR A CA 1
ATOM 1667 C C . THR A 1 217 ? -1.290 8.812 -15.426 1.00 45.84 217 THR A C 1
ATOM 1669 O O . THR A 1 217 ? -0.244 9.416 -15.209 1.00 45.84 217 THR A O 1
ATOM 1672 N N . VAL A 1 218 ? -1.430 7.522 -15.114 1.00 52.75 218 VAL A N 1
ATOM 1673 C CA . VAL A 1 218 ? -0.272 6.689 -14.778 1.00 52.75 218 VAL A CA 1
ATOM 1674 C C . VAL A 1 218 ? 0.367 6.256 -16.092 1.00 52.75 218 VAL A C 1
ATOM 1676 O O . VAL A 1 218 ? -0.158 5.394 -16.802 1.00 52.75 218 VAL A O 1
ATOM 1679 N N . THR A 1 219 ? 1.484 6.890 -16.436 1.00 46.91 219 THR A N 1
ATOM 1680 C CA . THR A 1 219 ? 2.234 6.600 -17.657 1.00 46.91 219 THR A CA 1
ATOM 1681 C C . THR A 1 219 ? 3.294 5.553 -17.334 1.00 46.91 219 THR A C 1
ATOM 1683 O O . THR A 1 219 ? 4.287 5.826 -16.663 1.00 46.91 219 THR A O 1
ATOM 1686 N N . ALA A 1 220 ? 3.102 4.326 -17.814 1.00 46.69 220 ALA A N 1
ATOM 1687 C CA . ALA A 1 220 ? 4.163 3.326 -17.769 1.00 46.69 220 ALA A CA 1
ATOM 1688 C C . ALA A 1 220 ? 5.208 3.649 -18.846 1.00 46.69 220 ALA A C 1
ATOM 1690 O O . ALA A 1 220 ? 4.870 3.734 -20.026 1.00 46.69 220 ALA A O 1
ATOM 1691 N N . LEU A 1 221 ? 6.470 3.826 -18.446 1.00 37.88 221 LEU A N 1
ATOM 1692 C CA . LEU A 1 221 ? 7.601 3.930 -19.365 1.00 37.88 221 LEU A CA 1
ATOM 1693 C C . LEU A 1 221 ? 8.464 2.680 -19.193 1.00 37.88 221 LEU A C 1
ATOM 1695 O O . LEU A 1 221 ? 9.216 2.553 -18.232 1.00 37.88 221 LEU A O 1
ATOM 1699 N N . SER A 1 222 ? 8.379 1.745 -20.135 1.00 34.00 222 SER A N 1
ATOM 1700 C CA . SER A 1 222 ? 9.305 0.614 -20.192 1.00 34.00 222 SER A CA 1
ATOM 1701 C C . SER A 1 222 ? 10.699 1.123 -20.579 1.00 34.00 222 SER A C 1
ATOM 1703 O O . SER A 1 222 ? 10.940 1.454 -21.741 1.00 34.00 222 SER A O 1
ATOM 1705 N N . TYR A 1 223 ? 11.615 1.210 -19.612 1.00 32.66 223 TYR A N 1
ATOM 1706 C CA . TYR A 1 223 ? 13.025 1.494 -19.883 1.00 32.66 223 TYR A CA 1
ATOM 1707 C C . TYR A 1 223 ? 13.743 0.180 -20.203 1.00 32.66 223 TYR A C 1
ATOM 1709 O O . TYR A 1 223 ? 13.967 -0.653 -19.324 1.00 32.66 223 TYR A O 1
ATOM 1717 N N . PHE A 1 224 ? 14.114 -0.011 -21.468 1.00 33.81 224 PHE A N 1
ATOM 1718 C CA . PHE A 1 224 ? 15.020 -1.081 -21.868 1.00 33.81 224 PHE A CA 1
ATOM 1719 C C . PHE A 1 224 ? 16.453 -0.610 -21.614 1.00 33.81 224 PHE A C 1
ATOM 1721 O O . PHE A 1 224 ? 17.080 -0.017 -22.489 1.00 33.81 224 PHE A O 1
ATOM 1728 N N . SER A 1 225 ? 16.988 -0.851 -20.416 1.00 36.12 225 SER A N 1
ATOM 1729 C CA . SER A 1 225 ? 18.442 -0.809 -20.258 1.00 36.12 225 SER A CA 1
ATOM 1730 C C . SER A 1 225 ? 19.012 -1.997 -21.024 1.00 36.12 225 SER A C 1
ATOM 1732 O O . SER A 1 225 ? 18.889 -3.142 -20.591 1.00 36.12 225 SER A O 1
ATOM 1734 N N . THR A 1 226 ? 19.630 -1.741 -22.178 1.00 29.27 226 THR A N 1
ATOM 1735 C CA . THR A 1 226 ? 20.585 -2.697 -22.744 1.00 29.27 226 THR A CA 1
ATOM 1736 C C . THR A 1 226 ? 21.636 -2.990 -21.673 1.00 29.27 226 THR A C 1
ATOM 1738 O O . THR A 1 226 ? 22.060 -2.045 -20.997 1.00 29.27 226 THR A O 1
ATOM 1741 N N . PRO A 1 227 ? 22.071 -4.248 -21.481 1.00 32.22 227 PRO A N 1
ATOM 1742 C CA . PRO A 1 227 ? 23.159 -4.526 -20.560 1.00 32.22 227 PRO A CA 1
ATOM 1743 C C . PRO A 1 227 ? 24.359 -3.680 -20.984 1.00 32.22 227 PRO A C 1
ATOM 1745 O O . PRO A 1 227 ? 24.788 -3.736 -22.138 1.00 32.22 227 PRO A O 1
ATOM 1748 N N . VAL A 1 228 ? 24.874 -2.867 -20.060 1.00 37.62 228 VAL A N 1
ATOM 1749 C CA . VAL A 1 228 ? 26.196 -2.265 -20.216 1.00 37.62 228 VAL A CA 1
ATOM 1750 C C . VAL A 1 228 ? 27.164 -3.439 -20.170 1.00 37.62 228 VAL A C 1
ATOM 1752 O O . VAL A 1 228 ? 27.496 -3.955 -19.105 1.00 37.62 228 VAL A O 1
ATOM 1755 N N . VAL A 1 229 ? 27.520 -3.940 -21.351 1.00 35.44 229 VAL A N 1
ATOM 1756 C CA . VAL A 1 229 ? 28.651 -4.845 -21.518 1.00 35.44 229 VAL A CA 1
ATOM 1757 C C . VAL A 1 229 ? 29.864 -4.070 -21.013 1.00 35.44 229 VAL A C 1
ATOM 1759 O O . VAL A 1 229 ? 30.084 -2.936 -21.437 1.00 35.44 229 VAL A O 1
ATOM 1762 N N . GLY A 1 230 ? 30.547 -4.645 -20.025 1.00 40.53 230 GLY A N 1
ATOM 1763 C CA . GLY A 1 230 ? 31.560 -3.966 -19.228 1.00 40.53 230 GLY A CA 1
ATOM 1764 C C . GLY A 1 230 ? 32.666 -3.292 -20.039 1.00 40.53 230 GLY A C 1
ATOM 1765 O O . GLY A 1 230 ? 33.027 -3.736 -21.130 1.00 40.53 230 GLY A O 1
ATOM 1766 N N . LEU A 1 231 ? 33.211 -2.237 -19.436 1.00 33.75 231 LEU A N 1
ATOM 1767 C CA . LEU A 1 231 ? 34.561 -1.738 -19.674 1.00 33.75 231 LEU A CA 1
ATOM 1768 C C . LEU A 1 231 ? 35.382 -1.976 -18.408 1.00 33.75 231 LEU A C 1
ATOM 1770 O O . LEU A 1 231 ? 34.817 -1.753 -17.312 1.00 33.75 231 LEU A O 1
#

InterPro domains:
  IPR011128 Glycerol-3-phosphate dehydrogenase, NAD-dependent, N-terminal [PF01210] (44-134)
  IPR036291 NAD(P)-binding domain superfamily [SSF51735] (41-205)

Organism: Dibothriocephalus latus (NCBI:txid60516)

Radius of gyration: 27.88 Å; chains: 1; bounding box: 68×100×56 Å

Foldseek 3Di:
DDDDDDDDDDDDDDDDDDPPPPPVVVVVVVVVVVVPPPVPDAFAEEEEDDALQSQLLLQLLLVLVCPPDSHDNAYEYADAQDDDPNDTQQCCCLVVQDRCVHHNPQHHDNRYHYDNDPVVNVVRGPYYHYDDDVVPLDPPDPPPDDDPPDDDDDSQVVCCVVVVDGDKDKDFPDDSVCSSVVHATEIEIEDQDVVRLVVVCSSNADDDDPPDPGGRDHDYDNDPDDPPPDD

Secondary structure (DSSP, 8-state):
-------------------SSSHHHHHHHHHHHHTT---SSPEEEEEE--SHHHHHHHHHHHHHHHT-TTEEEEEEEE--S-EETTEEHHHHHHHHSEETTTEEEEEPPTTEEEES-HHHHHHT-SEEEE---GGGTT-SS-------TT----HHHHHHHHHS-PPPEEEES--HHHHHHT---EEEEE-S-HHHHHHHHHHH-----TTSS---EEEE-----------